Protein AF-A0A6A5HP34-F1 (afdb_monomer)

Mean predicted aligned error: 13.94 Å

Solvent-accessible surface area (backbone atoms only — not comparable to full-atom values): 11183 Å² total; per-residue (Å²): 136,83,83,76,79,57,62,85,74,45,74,41,62,68,69,70,79,26,43,44,90,87,56,60,70,87,48,46,45,70,44,71,56,88,70,31,83,75,44,45,27,30,41,66,24,65,42,40,41,39,35,27,42,49,90,54,31,74,63,85,74,66,88,50,54,71,55,69,50,38,39,35,56,65,74,91,58,78,48,52,67,42,46,52,37,77,61,26,40,51,43,76,55,97,46,38,51,27,35,26,37,31,67,66,15,38,38,36,42,27,62,83,78,71,41,80,44,75,44,46,63,78,32,71,51,47,76,41,47,30,36,61,57,35,36,42,56,42,56,73,68,86,80,58,63,74,59,63,65,59,70,76,61,83,66,91,77,83,81,91,82,80,93,75,90,78,90,83,81,90,86,86,73,78,90,78,85,81,79,89,87,136

pLDDT: mean 73.95, std 24.08, range [28.28, 98.25]

InterPro domains:
  IPR003326 TRA-1 regulated [PF02343] (8-137)

Organism: Caenorhabditis remanei (NCBI:txid31234)

Sequence (182 aa):
MKFKRSSDDCKCQDIFDHLVKMASKDDVLYTEEGGCVNNITCRVHFETILAFKLADSEILFPEDNNSDWANLHAGEEEGSPVDIFSLFGMICENNEWYITKYPFGIEYFSKDCKCYRFIGVGGEYDGKKSKLDEFDCVRLMREIHEIQMNSQNSVEIASGDRMVRNSQIVEEICPANAIDLD

Nearest PDB structures (foldseek):
  6ch3-assembly1_A  TM=3.999E-01  e=5.423E+00  Salmonella enterica subsp. enterica serovar Typhimurium str. LT2
  6ai1-assembly2_B  TM=3.741E-01  e=7.619E+00  Salmonella enterica subsp. enterica serovar Typhimurium str. LT2
  5cjb-assembly1_A  TM=1.430E-01  e=1.847E+00  Homo sapiens

Structure (mmCIF, N/CA/C/O backbone):
data_AF-A0A6A5HP34-F1
#
_entry.id   AF-A0A6A5HP34-F1
#
loop_
_atom_site.group_PDB
_atom_site.id
_atom_site.type_symbol
_atom_site.label_atom_id
_atom_site.label_alt_id
_atom_site.label_comp_id
_atom_site.label_asym_id
_atom_site.label_entity_id
_atom_site.label_seq_id
_atom_site.pdbx_PDB_ins_code
_atom_site.Cartn_x
_atom_site.Cartn_y
_atom_site.Cartn_z
_atom_site.occupancy
_atom_site.B_iso_or_equiv
_atom_site.auth_seq_id
_atom_site.auth_comp_id
_atom_site.auth_asym_id
_atom_site.auth_atom_id
_atom_site.pdbx_PDB_model_num
ATOM 1 N N . MET A 1 1 ? -25.511 8.819 32.240 1.00 36.31 1 MET A N 1
ATOM 2 C CA . MET A 1 1 ? -24.245 8.113 31.948 1.00 36.31 1 MET A CA 1
ATOM 3 C C . MET A 1 1 ? -23.861 8.419 30.511 1.00 36.31 1 MET A C 1
ATOM 5 O O . MET A 1 1 ? -24.660 8.149 29.628 1.00 36.31 1 MET A O 1
ATOM 9 N N . LYS A 1 2 ? -22.712 9.062 30.281 1.00 39.97 2 LYS A N 1
ATOM 10 C CA . LYS A 1 2 ? -22.136 9.220 28.939 1.00 39.97 2 LYS A CA 1
ATOM 11 C C . LYS A 1 2 ? -21.212 8.024 28.728 1.00 39.97 2 LYS A C 1
ATOM 13 O O . LYS A 1 2 ? -20.247 7.891 29.475 1.00 39.97 2 LYS A O 1
ATOM 18 N N . PHE A 1 3 ? -21.534 7.144 27.787 1.00 44.81 3 PHE A N 1
ATOM 19 C CA . PHE A 1 3 ? -20.610 6.095 27.369 1.00 44.81 3 PHE A CA 1
ATOM 20 C C . PHE A 1 3 ? -19.408 6.785 26.714 1.00 44.81 3 PHE A C 1
ATOM 22 O O . PHE A 1 3 ? -19.540 7.362 25.638 1.00 44.81 3 PHE A O 1
ATOM 29 N N . LYS A 1 4 ? -18.252 6.795 27.386 1.00 45.53 4 LYS A N 1
ATOM 30 C CA . LYS A 1 4 ? -16.976 7.006 26.699 1.00 45.53 4 LYS A CA 1
ATOM 31 C C . LYS A 1 4 ? -16.775 5.766 25.831 1.00 45.53 4 LYS A C 1
ATOM 33 O O . LYS A 1 4 ? -16.639 4.675 26.377 1.00 45.53 4 LYS A O 1
ATOM 38 N N . ARG A 1 5 ? -16.826 5.915 24.506 1.00 48.62 5 ARG A N 1
ATOM 39 C CA . ARG A 1 5 ? -16.278 4.898 23.601 1.00 48.62 5 ARG A CA 1
ATOM 40 C C . ARG A 1 5 ? -14.780 4.834 23.888 1.00 48.62 5 ARG A C 1
ATOM 42 O O . ARG A 1 5 ? -14.103 5.852 23.780 1.00 48.62 5 ARG A O 1
ATOM 49 N N . SER A 1 6 ? -14.319 3.676 24.344 1.00 48.75 6 SER A N 1
ATOM 50 C CA . SER A 1 6 ? -12.906 3.396 24.577 1.00 48.75 6 SER A CA 1
ATOM 51 C C . SER A 1 6 ? -12.271 3.112 23.218 1.00 48.75 6 SER A C 1
ATOM 53 O O . SER A 1 6 ? -12.261 1.981 22.755 1.00 48.75 6 SER A O 1
ATOM 55 N N . SER A 1 7 ? -11.810 4.168 22.545 1.00 52.47 7 SER A N 1
ATOM 56 C CA . SER A 1 7 ? -10.850 4.041 21.437 1.00 52.47 7 SER A CA 1
ATOM 57 C C . SER A 1 7 ? -9.499 3.498 21.931 1.00 52.47 7 SER A C 1
ATOM 59 O O . SER A 1 7 ? -8.654 3.133 21.123 1.00 52.47 7 SER A O 1
ATOM 61 N N . ASP A 1 8 ? -9.301 3.451 23.253 1.00 55.31 8 ASP A N 1
ATOM 62 C CA . ASP A 1 8 ? -8.061 3.048 23.918 1.00 55.31 8 ASP A CA 1
ATOM 63 C C . ASP A 1 8 ? -7.862 1.515 23.938 1.00 55.31 8 ASP A C 1
ATOM 65 O O . ASP A 1 8 ? -6.798 1.045 24.330 1.00 55.31 8 ASP A O 1
ATOM 69 N N . ASP A 1 9 ? -8.861 0.730 23.506 1.00 65.81 9 ASP A N 1
ATOM 70 C CA . ASP A 1 9 ? -8.803 -0.742 23.440 1.00 65.81 9 ASP A CA 1
ATOM 71 C C . ASP A 1 9 ? -8.465 -1.283 22.033 1.00 65.81 9 ASP A C 1
ATOM 73 O O . ASP A 1 9 ? -8.445 -2.500 21.816 1.00 65.81 9 ASP A O 1
ATOM 77 N N . CYS A 1 10 ? -8.204 -0.407 21.056 1.00 73.69 10 CYS A N 1
ATOM 78 C CA . CYS A 1 10 ? -7.827 -0.840 19.714 1.00 73.69 10 CYS A CA 1
ATOM 79 C C . CYS A 1 10 ? -6.413 -1.425 19.704 1.00 73.69 10 CYS A C 1
ATOM 81 O O . CYS A 1 10 ? -5.470 -0.848 20.236 1.00 73.69 10 CYS A O 1
ATOM 83 N N . LYS A 1 11 ? -6.261 -2.599 19.077 1.00 77.56 11 LYS A N 1
ATOM 84 C CA . LYS A 1 11 ? -4.963 -3.285 18.962 1.00 77.56 11 LYS A CA 1
ATOM 85 C C . LYS A 1 11 ? -3.984 -2.583 18.019 1.00 77.56 11 LYS A C 1
ATOM 87 O O . LYS A 1 11 ? -2.795 -2.878 18.098 1.00 77.56 11 LYS A O 1
ATOM 92 N N . CYS A 1 12 ? -4.495 -1.731 17.131 1.00 86.38 12 CYS A N 1
ATOM 93 C CA . CYS A 1 12 ? -3.725 -0.942 16.181 1.00 86.38 12 CYS A CA 1
ATOM 94 C C . CYS A 1 12 ? -4.125 0.524 16.204 1.00 86.38 12 CYS A C 1
ATOM 96 O O . CYS A 1 12 ? -5.228 0.872 16.635 1.00 86.38 12 CYS A O 1
ATOM 98 N N . GLN A 1 13 ? -3.208 1.343 15.691 1.00 87.06 13 GLN A N 1
ATOM 99 C CA . GLN A 1 13 ? -3.401 2.765 15.448 1.00 87.06 13 GLN A CA 1
ATOM 100 C C . GLN A 1 13 ? -4.593 3.001 14.522 1.00 87.06 13 GLN A C 1
ATOM 102 O O . GLN A 1 13 ? -4.976 2.116 13.742 1.00 87.06 13 GLN A O 1
ATOM 107 N N . ASP A 1 14 ? -5.171 4.201 14.618 1.00 88.00 14 ASP A N 1
ATOM 108 C CA . ASP A 1 14 ? -6.220 4.608 13.696 1.00 88.00 14 ASP A CA 1
ATOM 109 C C . ASP A 1 14 ? -5.647 4.545 12.283 1.00 88.00 14 ASP A C 1
ATOM 111 O O . ASP A 1 14 ? -4.693 5.233 11.933 1.00 88.00 14 ASP A O 1
ATOM 115 N N . ILE A 1 15 ? -6.224 3.674 11.466 1.00 88.50 15 ILE A N 1
ATOM 116 C CA . ILE A 1 15 ? -5.770 3.465 10.102 1.00 88.50 15 ILE A CA 1
ATOM 117 C C . ILE A 1 15 ? -5.845 4.764 9.287 1.00 88.50 15 ILE A C 1
ATOM 119 O O . ILE A 1 15 ? -5.040 4.961 8.387 1.00 88.50 15 ILE A O 1
ATOM 123 N N . PHE A 1 16 ? -6.739 5.697 9.637 1.00 88.56 16 PHE A N 1
ATOM 124 C CA . PHE A 1 16 ? -6.819 7.003 8.987 1.00 88.56 16 PHE A CA 1
ATOM 125 C C . PHE A 1 16 ? -5.615 7.915 9.252 1.00 88.56 16 PHE A C 1
ATOM 127 O O . PHE A 1 16 ? -5.482 8.915 8.547 1.00 88.56 16 PHE A O 1
ATOM 134 N N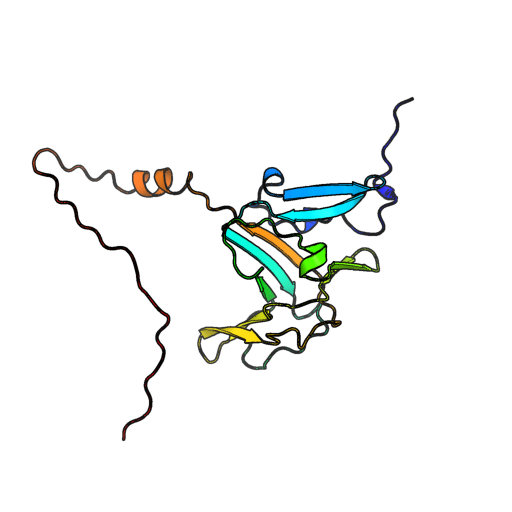 . ASP A 1 17 ? -4.737 7.590 10.203 1.00 89.62 17 ASP A N 1
ATOM 135 C CA . ASP A 1 17 ? -3.453 8.283 10.362 1.00 89.62 17 ASP A CA 1
ATOM 136 C C . ASP A 1 17 ? -2.509 8.013 9.175 1.00 89.62 17 ASP A C 1
ATOM 138 O O . ASP A 1 17 ? -1.605 8.807 8.917 1.00 89.62 17 ASP A O 1
ATOM 142 N N . HIS A 1 18 ? -2.768 6.944 8.413 1.00 90.62 18 HIS A N 1
ATOM 143 C CA . HIS A 1 18 ? -2.085 6.609 7.161 1.00 90.62 18 HIS A CA 1
ATOM 144 C C . HIS A 1 18 ? -2.812 7.134 5.913 1.00 90.62 18 HIS A C 1
ATOM 146 O O . HIS A 1 18 ? -2.322 6.956 4.801 1.00 90.62 18 HIS A O 1
ATOM 152 N N . LEU A 1 19 ? -3.986 7.761 6.047 1.00 88.31 19 LEU A N 1
ATOM 153 C CA . LEU A 1 19 ? -4.664 8.358 4.896 1.00 88.31 19 LEU A CA 1
ATOM 154 C C . LEU A 1 19 ? -3.894 9.612 4.458 1.00 88.31 19 LEU A C 1
ATOM 156 O O . LEU A 1 19 ? -3.660 10.515 5.270 1.00 88.31 19 LEU A O 1
ATOM 160 N N . VAL A 1 20 ? -3.535 9.699 3.174 1.00 84.75 20 VAL A N 1
ATOM 161 C CA . VAL A 1 20 ? -2.840 10.877 2.631 1.00 84.75 20 VAL A CA 1
ATOM 162 C C . VAL A 1 20 ? -3.645 12.143 2.940 1.00 84.75 20 VAL A C 1
ATOM 164 O O . VAL A 1 20 ? -4.855 12.205 2.739 1.00 84.75 20 VAL A O 1
ATOM 167 N N . LYS A 1 21 ? -2.974 13.204 3.405 1.00 75.88 21 LYS A N 1
ATOM 168 C CA . LYS A 1 21 ? -3.627 14.437 3.903 1.00 75.88 21 LYS A CA 1
ATOM 169 C C . LYS A 1 21 ? -4.537 15.143 2.893 1.00 75.88 21 LYS A C 1
ATOM 171 O O . LYS A 1 21 ? -5.360 15.962 3.293 1.00 75.88 21 LYS A O 1
ATOM 176 N N . MET A 1 22 ? -4.327 14.899 1.603 1.00 67.00 22 MET A N 1
ATOM 177 C CA . MET A 1 22 ? -5.117 15.480 0.515 1.00 67.00 22 MET A CA 1
ATOM 178 C C . MET A 1 22 ? -6.381 14.672 0.201 1.00 67.00 22 MET A C 1
ATOM 180 O O . MET A 1 22 ? -7.268 15.193 -0.473 1.00 67.00 22 MET A O 1
ATOM 184 N N . ALA A 1 23 ? -6.480 13.440 0.698 1.00 72.75 23 ALA A N 1
ATOM 185 C CA . ALA A 1 23 ? -7.631 12.579 0.505 1.00 72.75 23 ALA A CA 1
ATOM 186 C C . ALA A 1 23 ? -8.761 12.941 1.481 1.00 72.75 23 ALA A C 1
ATOM 188 O O . ALA A 1 23 ? -8.528 13.306 2.639 1.00 72.75 23 ALA A O 1
ATOM 189 N N . SER A 1 24 ? -10.011 12.834 1.024 1.00 72.00 24 SER A N 1
ATOM 190 C CA . SER A 1 24 ? -11.169 13.033 1.894 1.00 72.00 24 SER A CA 1
ATOM 191 C C . SER A 1 24 ? -11.536 11.734 2.604 1.00 72.00 24 SER A C 1
ATOM 193 O O . SER A 1 24 ? -11.677 10.687 1.976 1.00 72.00 24 SER A O 1
ATOM 195 N N . LYS A 1 25 ? -11.816 11.799 3.911 1.00 75.69 25 LYS A N 1
ATOM 196 C CA . LYS A 1 25 ? -12.422 10.660 4.625 1.00 75.69 25 LYS A CA 1
ATOM 197 C C . LYS A 1 25 ? -13.789 10.271 4.043 1.00 75.69 25 LYS A C 1
ATOM 199 O O . LYS A 1 25 ? -14.189 9.122 4.182 1.00 75.69 25 LYS A O 1
ATOM 204 N N . ASP A 1 26 ? -14.483 11.187 3.361 1.00 77.31 26 ASP A N 1
ATOM 205 C CA . ASP A 1 26 ? -15.781 10.913 2.722 1.00 77.31 26 ASP A CA 1
ATOM 206 C C . ASP A 1 26 ? -15.676 9.921 1.550 1.00 77.31 26 ASP A C 1
ATOM 208 O O . ASP A 1 26 ? -16.651 9.249 1.185 1.00 77.31 26 ASP A O 1
ATOM 212 N N . ASP A 1 27 ? -14.480 9.810 0.975 1.00 73.81 27 ASP A N 1
ATOM 213 C CA . ASP A 1 27 ? -14.164 8.903 -0.123 1.00 73.81 27 ASP A CA 1
ATOM 214 C C . ASP A 1 27 ? -13.919 7.464 0.363 1.00 73.81 27 ASP A C 1
ATOM 216 O O . ASP A 1 27 ? -13.891 6.521 -0.436 1.00 73.81 27 ASP A O 1
ATOM 220 N N . VAL A 1 28 ? -13.848 7.272 1.681 1.00 82.12 28 VAL A N 1
ATOM 221 C CA . VAL A 1 28 ? -13.626 5.987 2.330 1.00 82.12 28 VAL A CA 1
ATOM 222 C C . VAL A 1 28 ? -14.904 5.508 3.016 1.00 82.12 28 VAL A C 1
ATOM 224 O O . VAL A 1 28 ? -15.484 6.177 3.869 1.00 82.12 28 VAL A O 1
ATOM 227 N N . LEU A 1 29 ? -15.355 4.307 2.664 1.00 84.12 29 LEU A N 1
ATOM 228 C CA . LEU A 1 29 ? -16.311 3.552 3.468 1.00 84.12 29 LEU A CA 1
ATOM 229 C C . LEU A 1 29 ? -15.542 2.750 4.506 1.00 84.12 29 LEU A C 1
ATOM 231 O O . LEU A 1 29 ? -14.562 2.094 4.175 1.00 84.12 29 LEU A O 1
ATOM 235 N N . TYR A 1 30 ? -15.998 2.759 5.750 1.00 85.12 30 TYR A N 1
ATOM 236 C CA . TYR A 1 30 ? -15.376 1.960 6.793 1.00 85.12 30 TYR A CA 1
ATOM 237 C C . TYR A 1 30 ? -16.423 1.393 7.742 1.00 85.12 30 TYR A C 1
ATOM 239 O O . TYR A 1 30 ? -17.505 1.958 7.922 1.00 85.12 30 TYR A O 1
ATOM 247 N N . THR A 1 31 ? -16.100 0.256 8.345 1.00 83.25 31 THR A N 1
ATOM 248 C CA . THR A 1 31 ? -16.913 -0.346 9.404 1.00 83.25 31 THR A CA 1
ATOM 249 C C . THR A 1 31 ? -16.146 -0.323 10.711 1.00 83.25 31 THR A C 1
ATOM 251 O O . THR A 1 31 ? -14.970 -0.687 10.744 1.00 83.25 31 THR A O 1
ATOM 254 N N . GLU A 1 32 ? -16.824 0.059 11.789 1.00 83.06 32 GLU A N 1
ATOM 255 C CA . GLU A 1 32 ? -16.278 0.011 13.143 1.00 83.06 32 GLU A CA 1
ATOM 256 C C . GLU A 1 32 ? -16.829 -1.198 13.897 1.00 83.06 32 GLU A C 1
ATOM 258 O O . GLU A 1 32 ? -18.043 -1.409 13.953 1.00 83.06 32 GLU A O 1
ATOM 263 N N . GLU A 1 33 ? -15.948 -1.938 14.560 1.00 75.06 33 GLU A N 1
ATOM 264 C CA . GLU A 1 33 ? -16.320 -2.954 15.538 1.00 75.06 33 GLU A CA 1
ATOM 265 C C . GLU A 1 33 ? -15.632 -2.635 16.863 1.00 75.06 33 GLU A C 1
ATOM 267 O O . GLU A 1 33 ? -14.439 -2.350 16.910 1.00 75.06 33 GLU A O 1
ATOM 272 N N . GLY A 1 34 ? -16.399 -2.576 17.955 1.00 71.56 34 GLY A N 1
ATOM 273 C CA . GLY A 1 34 ? -15.858 -2.185 19.262 1.00 71.56 34 GLY A CA 1
ATOM 274 C C . GLY A 1 34 ? -15.333 -0.742 19.345 1.00 71.56 34 GLY A C 1
ATOM 275 O O . GLY A 1 34 ? -14.779 -0.372 20.371 1.00 71.56 34 GLY A O 1
ATOM 276 N N . GLY A 1 35 ? -15.544 0.084 18.311 1.00 69.38 35 GLY A N 1
ATOM 277 C CA . GLY A 1 35 ? -14.963 1.428 18.200 1.00 69.38 35 GLY A CA 1
ATOM 278 C C . GLY A 1 35 ? -13.627 1.478 17.453 1.00 69.38 35 GLY A C 1
ATOM 279 O O . GLY A 1 35 ? -13.047 2.552 17.366 1.00 69.38 35 GLY A O 1
ATOM 280 N N . CYS A 1 36 ? -13.170 0.352 16.899 1.00 78.88 36 CYS A N 1
ATOM 281 C CA . CYS A 1 36 ? -11.974 0.260 16.067 1.00 78.88 36 CYS A CA 1
ATOM 282 C C . CYS A 1 36 ? -12.367 0.048 14.608 1.00 78.88 36 CYS A C 1
ATOM 284 O O . CYS A 1 36 ? -13.310 -0.696 14.321 1.00 78.88 36 CYS A O 1
ATOM 286 N N . VAL A 1 37 ? -11.636 0.671 13.684 1.00 78.81 37 VAL A N 1
ATOM 287 C CA . VAL A 1 37 ? -11.830 0.429 12.252 1.00 78.81 37 VAL A CA 1
ATOM 288 C C . VAL A 1 37 ? -11.426 -1.009 11.938 1.00 78.81 37 VAL A C 1
ATOM 290 O O . VAL A 1 37 ? -10.305 -1.421 12.225 1.00 78.81 37 VAL A O 1
ATOM 293 N N . ASN A 1 38 ? -12.362 -1.771 11.375 1.00 75.88 38 ASN A N 1
ATOM 294 C CA . ASN A 1 38 ? -12.177 -3.190 11.067 1.00 75.88 38 ASN A CA 1
ATOM 295 C C . ASN A 1 38 ? -12.102 -3.466 9.556 1.00 75.88 38 ASN A C 1
ATOM 297 O O . ASN A 1 38 ? -11.623 -4.513 9.139 1.00 75.88 38 ASN A O 1
ATOM 301 N N . ASN A 1 39 ? -12.595 -2.540 8.730 1.00 81.31 39 ASN A N 1
ATOM 302 C CA . ASN A 1 39 ? -12.514 -2.631 7.276 1.00 81.31 39 ASN A CA 1
ATOM 303 C C . ASN A 1 39 ? -12.511 -1.221 6.675 1.00 81.31 39 ASN A C 1
ATOM 305 O O . ASN A 1 39 ? -13.231 -0.346 7.166 1.00 81.31 39 ASN A O 1
ATOM 309 N N . ILE A 1 40 ? -11.728 -1.038 5.613 1.00 84.81 40 ILE A N 1
ATOM 310 C CA . ILE A 1 40 ? -11.757 0.109 4.715 1.00 84.81 40 ILE A CA 1
ATOM 311 C C . ILE A 1 40 ? -12.082 -0.371 3.309 1.00 84.81 40 ILE A C 1
ATOM 313 O O . ILE A 1 40 ? -11.393 -1.204 2.726 1.00 84.81 40 ILE A O 1
ATOM 317 N N . THR A 1 41 ? -13.101 0.250 2.738 1.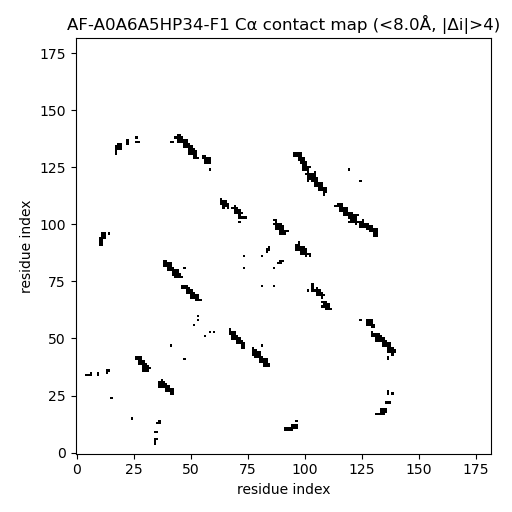00 86.44 41 THR A N 1
ATOM 318 C CA . THR A 1 41 ? -13.438 0.155 1.331 1.00 86.44 41 THR A CA 1
ATOM 319 C C . THR A 1 41 ? -13.298 1.534 0.693 1.00 86.44 41 THR A C 1
ATOM 321 O O . THR A 1 41 ? -14.080 2.446 0.970 1.00 86.44 41 THR A O 1
ATOM 324 N N . CYS A 1 42 ? -12.315 1.698 -0.184 1.00 83.50 42 CYS A N 1
ATOM 325 C CA . CYS A 1 42 ? -12.258 2.826 -1.105 1.00 83.50 42 CYS A CA 1
ATOM 326 C C . CYS A 1 42 ? -13.514 2.773 -2.001 1.00 83.50 42 CYS A C 1
ATOM 328 O O . CYS A 1 42 ? -13.830 1.723 -2.561 1.00 83.50 42 CYS A O 1
ATOM 330 N N . ARG A 1 43 ? -14.286 3.868 -2.092 1.00 73.88 43 ARG A N 1
ATOM 331 C CA . ARG A 1 43 ? -15.470 3.973 -2.978 1.00 73.88 43 ARG A CA 1
ATOM 332 C C . ARG A 1 43 ? -15.089 3.908 -4.476 1.00 73.88 43 ARG A C 1
ATOM 334 O O . ARG A 1 43 ? -13.973 3.574 -4.837 1.00 73.88 43 ARG A O 1
ATOM 341 N N . VAL A 1 44 ? -16.051 4.193 -5.356 1.00 66.38 44 VAL A N 1
ATOM 342 C CA . VAL A 1 44 ? -15.873 4.354 -6.811 1.00 66.38 44 VAL A CA 1
ATOM 343 C C . VAL A 1 44 ? -14.778 5.400 -7.078 1.00 66.38 44 VAL A C 1
ATOM 345 O O . VAL A 1 44 ? -15.054 6.600 -7.018 1.00 66.38 44 VAL A O 1
ATOM 348 N N . HIS A 1 45 ? -13.555 4.946 -7.352 1.00 67.00 45 HIS A N 1
ATOM 349 C CA . HIS A 1 45 ? -12.362 5.789 -7.485 1.00 67.00 45 HIS A CA 1
ATOM 350 C C . HIS A 1 45 ? -11.613 5.516 -8.784 1.00 67.00 45 HIS A C 1
ATOM 352 O O . HIS A 1 45 ? -11.845 4.500 -9.437 1.00 67.00 45 HIS A O 1
ATOM 358 N N . PHE A 1 46 ? -10.764 6.473 -9.168 1.00 69.50 46 PHE A N 1
ATOM 359 C CA . PHE A 1 46 ? -9.864 6.334 -10.312 1.00 69.50 46 PHE A CA 1
ATOM 360 C C . PHE A 1 46 ? -8.804 5.284 -10.014 1.00 69.50 46 PHE A C 1
ATOM 362 O O . PHE A 1 46 ? -8.555 4.393 -10.812 1.00 69.50 46 PHE A O 1
ATOM 369 N N . GLU A 1 47 ? -8.213 5.399 -8.827 1.00 78.88 47 GLU A N 1
ATOM 370 C CA . GLU A 1 47 ? -7.073 4.599 -8.430 1.00 78.88 47 GLU A CA 1
ATOM 371 C C . GLU A 1 47 ? -7.059 4.455 -6.908 1.00 78.88 47 GLU A C 1
ATOM 373 O O . GLU A 1 47 ? -7.419 5.375 -6.175 1.00 78.88 47 GLU A O 1
ATOM 378 N N . THR A 1 48 ? -6.678 3.281 -6.417 1.00 87.00 48 THR A N 1
ATOM 379 C CA . THR A 1 48 ? -6.386 3.064 -4.996 1.00 87.00 48 THR A CA 1
ATOM 380 C C . THR A 1 48 ? -4.920 2.701 -4.883 1.00 87.00 48 THR A C 1
ATOM 382 O O . THR A 1 48 ? -4.499 1.696 -5.462 1.00 87.00 48 THR A O 1
ATOM 385 N N . ILE A 1 49 ? -4.170 3.521 -4.149 1.00 90.06 49 ILE A N 1
ATOM 386 C CA . ILE A 1 49 ? -2.719 3.410 -4.020 1.00 90.06 49 ILE A CA 1
ATOM 387 C C . ILE A 1 49 ? -2.375 3.175 -2.555 1.00 90.06 49 ILE A C 1
ATOM 389 O O . ILE A 1 49 ? -2.853 3.892 -1.678 1.00 90.06 49 ILE A O 1
ATOM 393 N N . LEU A 1 50 ? -1.537 2.180 -2.285 1.00 94.62 50 LEU A N 1
ATOM 394 C CA . LEU A 1 50 ? -0.893 1.997 -0.986 1.00 94.62 50 LEU A CA 1
ATOM 395 C C . LEU A 1 50 ? 0.611 2.180 -1.163 1.00 94.62 50 LEU A C 1
ATOM 397 O O . LEU A 1 50 ? 1.177 1.699 -2.141 1.00 94.62 50 LEU A O 1
ATOM 401 N N . ALA A 1 51 ? 1.260 2.821 -0.200 1.00 96.31 51 ALA A N 1
ATOM 402 C CA . ALA A 1 51 ? 2.695 3.045 -0.196 1.00 96.31 51 ALA A CA 1
ATOM 403 C C . ALA A 1 51 ? 3.340 2.458 1.062 1.00 96.31 51 ALA A C 1
ATOM 405 O O . ALA A 1 51 ? 2.766 2.460 2.157 1.00 96.31 51 ALA A O 1
ATOM 406 N N . PHE A 1 52 ? 4.565 1.966 0.902 1.00 97.62 52 PHE A N 1
ATOM 407 C CA . PHE A 1 52 ? 5.396 1.524 2.015 1.00 97.62 52 PHE A CA 1
ATOM 408 C C . PHE A 1 52 ? 6.868 1.861 1.790 1.00 97.62 52 PHE A C 1
ATOM 410 O O . PHE A 1 52 ? 7.352 1.963 0.659 1.00 97.62 52 PHE A O 1
ATOM 417 N N . LYS A 1 53 ? 7.601 1.989 2.898 1.00 97.06 53 LYS A N 1
ATOM 418 C CA . LYS A 1 53 ? 9.052 2.176 2.895 1.00 97.06 53 LYS A CA 1
ATOM 419 C C . LYS A 1 53 ? 9.758 0.844 2.704 1.00 97.06 53 LYS A C 1
ATOM 421 O O . LYS A 1 53 ? 9.462 -0.131 3.392 1.00 97.06 53 LYS A O 1
ATOM 426 N N . LEU A 1 54 ? 10.759 0.822 1.832 1.00 96.06 54 LEU A N 1
ATOM 427 C CA . LEU A 1 54 ? 11.576 -0.363 1.568 1.00 96.06 54 LEU A CA 1
ATOM 428 C C . LEU A 1 54 ? 12.289 -0.863 2.828 1.00 96.06 54 LEU A C 1
ATOM 430 O O . LEU A 1 54 ? 12.387 -2.066 3.046 1.00 96.06 54 LEU A O 1
ATOM 434 N N . ALA A 1 55 ? 12.756 0.062 3.672 1.00 96.44 55 ALA A N 1
ATOM 435 C CA . ALA A 1 55 ? 13.435 -0.258 4.927 1.00 96.44 55 ALA A CA 1
ATOM 436 C C . ALA A 1 55 ? 12.531 -0.972 5.950 1.00 96.44 55 ALA A C 1
ATOM 438 O O . ALA A 1 55 ? 13.040 -1.687 6.811 1.00 96.44 55 ALA A O 1
ATOM 439 N N . ASP A 1 56 ? 11.211 -0.805 5.831 1.00 97.00 56 ASP A N 1
ATOM 440 C CA . ASP A 1 56 ? 10.205 -1.388 6.722 1.00 97.00 56 ASP A CA 1
ATOM 441 C C . ASP A 1 56 ? 9.471 -2.575 6.055 1.00 97.00 56 ASP A C 1
ATOM 443 O O . ASP A 1 56 ? 8.321 -2.888 6.383 1.00 97.00 56 ASP A O 1
ATOM 447 N N . SER A 1 57 ? 10.131 -3.235 5.095 1.00 97.25 57 SER A N 1
ATOM 448 C CA . SER A 1 57 ? 9.614 -4.382 4.345 1.00 97.25 57 SER A CA 1
ATOM 449 C C . SER A 1 57 ? 10.561 -5.586 4.387 1.00 97.25 57 SER A C 1
ATOM 451 O O . SER A 1 57 ? 11.782 -5.458 4.410 1.00 97.25 57 SER A O 1
ATOM 453 N N . GLU A 1 58 ? 9.990 -6.790 4.349 1.00 98.00 58 GLU A N 1
ATOM 454 C CA . GLU A 1 58 ? 10.709 -8.064 4.194 1.00 98.00 58 GLU A CA 1
ATOM 455 C C . GLU A 1 58 ? 11.047 -8.393 2.722 1.00 98.00 58 GLU A C 1
ATOM 457 O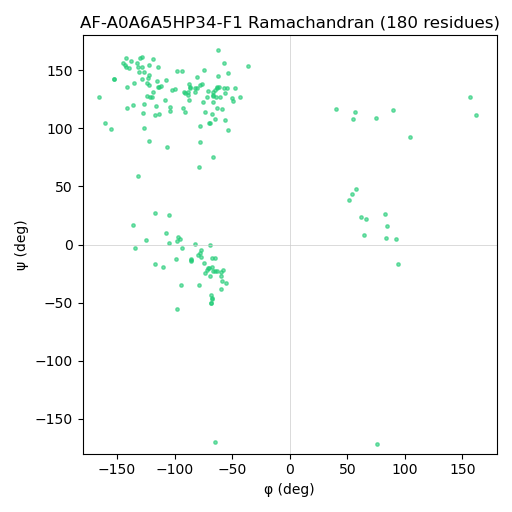 O . GLU A 1 58 ? 11.584 -9.469 2.407 1.00 98.00 58 GLU A O 1
ATOM 462 N N . ILE A 1 59 ? 10.667 -7.510 1.795 1.00 96.88 59 ILE A N 1
ATOM 463 C CA . ILE A 1 59 ? 10.874 -7.663 0.355 1.00 96.88 59 ILE A CA 1
ATOM 464 C C . ILE A 1 59 ? 12.229 -7.078 -0.024 1.00 96.88 59 ILE A C 1
ATOM 466 O O . ILE A 1 59 ? 12.576 -5.959 0.344 1.00 96.88 59 ILE A O 1
ATOM 470 N N . LEU A 1 60 ? 12.998 -7.852 -0.787 1.00 95.06 60 LEU A N 1
ATOM 471 C CA . LEU A 1 60 ? 14.259 -7.390 -1.348 1.00 95.06 60 LEU A CA 1
ATOM 472 C C . LEU A 1 60 ? 13.982 -6.715 -2.684 1.00 95.06 60 LEU A C 1
ATOM 474 O O . LEU A 1 60 ? 13.392 -7.324 -3.575 1.00 95.06 60 LEU A O 1
ATOM 478 N N . PHE A 1 61 ? 14.426 -5.470 -2.812 1.00 94.94 61 PHE A N 1
ATOM 479 C CA . PHE A 1 61 ? 14.261 -4.703 -4.036 1.00 94.94 61 PHE A CA 1
ATOM 480 C C . PHE A 1 61 ? 15.482 -4.838 -4.949 1.00 94.94 61 PHE A C 1
ATOM 482 O O . PHE A 1 61 ? 16.604 -4.999 -4.457 1.00 94.94 61 PHE A O 1
ATOM 489 N N . PRO A 1 62 ? 15.2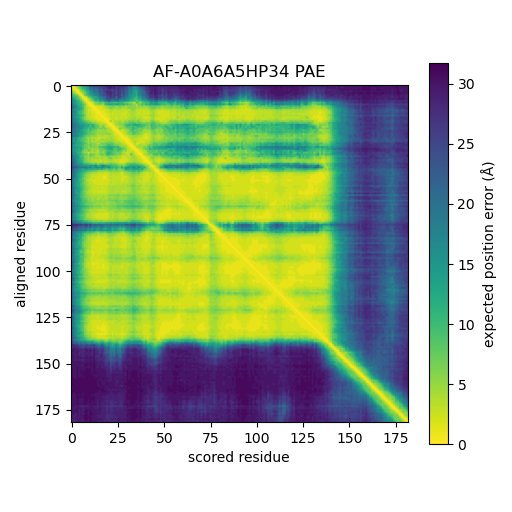79 -4.757 -6.274 1.00 94.06 62 PRO A N 1
ATOM 490 C CA . PRO A 1 62 ? 16.364 -4.725 -7.247 1.00 94.06 62 PRO A CA 1
ATOM 491 C C . PRO A 1 62 ? 17.407 -3.628 -6.974 1.00 94.06 62 PRO A C 1
ATOM 493 O O . PRO A 1 62 ? 17.073 -2.533 -6.523 1.00 94.06 62 PRO A O 1
ATOM 496 N N . GLU A 1 63 ? 18.676 -3.889 -7.308 1.00 94.81 63 GLU A N 1
ATOM 497 C CA . GLU A 1 63 ? 19.774 -2.915 -7.143 1.00 94.81 63 GLU A CA 1
ATOM 498 C C . GLU A 1 63 ? 19.597 -1.651 -8.001 1.00 94.81 63 GLU A C 1
ATOM 500 O O . GLU A 1 63 ? 20.163 -0.592 -7.696 1.00 94.81 63 GLU A O 1
ATOM 505 N N . ASP A 1 64 ? 18.819 -1.756 -9.082 1.00 94.44 64 ASP A N 1
ATOM 506 C CA . ASP A 1 64 ? 18.494 -0.645 -9.968 1.00 94.44 64 ASP A CA 1
ATOM 507 C C . ASP A 1 64 ? 17.428 0.299 -9.386 1.00 94.44 64 ASP A C 1
ATOM 509 O O . ASP A 1 64 ? 17.152 1.347 -9.969 1.00 94.44 64 ASP A O 1
ATOM 513 N N . ASN A 1 65 ? 16.852 -0.019 -8.225 1.00 93.56 65 ASN A N 1
ATOM 514 C CA . ASN A 1 65 ? 15.930 0.867 -7.531 1.00 93.56 65 ASN A CA 1
ATOM 515 C C . ASN A 1 65 ? 16.606 2.188 -7.105 1.00 93.56 65 ASN A C 1
ATOM 517 O O . ASN A 1 65 ? 17.789 2.240 -6.750 1.00 93.56 65 ASN A O 1
ATOM 521 N N . ASN A 1 66 ? 15.830 3.270 -7.152 1.00 92.69 66 ASN A N 1
ATOM 522 C CA . ASN A 1 66 ? 16.264 4.630 -6.824 1.00 92.69 66 ASN A CA 1
ATOM 523 C C . ASN A 1 66 ? 15.251 5.397 -5.958 1.00 92.69 66 ASN A C 1
ATOM 525 O O . ASN A 1 66 ? 15.301 6.622 -5.881 1.00 92.69 66 ASN A O 1
ATOM 529 N N . SER A 1 67 ? 14.318 4.683 -5.333 1.00 92.19 67 SER A N 1
ATOM 530 C CA . SER A 1 67 ? 13.329 5.231 -4.405 1.00 92.19 67 SER A CA 1
ATOM 531 C C . SER A 1 67 ? 13.429 4.519 -3.062 1.00 92.19 67 SER A C 1
ATOM 533 O O . SER A 1 67 ? 13.623 3.309 -3.018 1.00 92.19 67 SER A O 1
ATOM 535 N N . ASP A 1 68 ? 13.245 5.236 -1.958 1.00 95.00 68 ASP A N 1
ATOM 536 C CA . ASP A 1 68 ? 13.120 4.595 -0.643 1.00 95.00 68 ASP A CA 1
ATOM 537 C C . ASP A 1 68 ? 11.731 3.970 -0.440 1.00 95.00 68 ASP A C 1
ATOM 539 O O . ASP A 1 68 ? 11.505 3.270 0.551 1.00 95.00 68 ASP A O 1
ATOM 543 N N . TRP A 1 69 ? 10.783 4.259 -1.339 1.00 95.00 69 TRP A N 1
ATOM 544 C CA . TRP A 1 69 ? 9.376 3.862 -1.251 1.00 95.00 69 TRP A CA 1
ATOM 545 C C . TRP A 1 69 ? 8.941 3.044 -2.471 1.00 95.00 69 TRP A C 1
ATOM 547 O O . TRP A 1 69 ? 9.488 3.211 -3.567 1.00 95.00 69 TRP A O 1
ATOM 557 N N . ALA A 1 70 ? 7.925 2.211 -2.271 1.00 96.56 70 ALA A N 1
ATOM 558 C CA . ALA A 1 70 ? 7.250 1.447 -3.311 1.00 96.56 70 ALA A CA 1
ATOM 559 C C . ALA A 1 70 ? 5.732 1.592 -3.196 1.00 96.56 70 ALA A C 1
ATOM 561 O O . ALA A 1 70 ? 5.210 1.788 -2.094 1.00 96.56 70 ALA A O 1
ATOM 562 N N . ASN A 1 71 ? 5.047 1.449 -4.332 1.00 96.12 71 ASN A N 1
ATOM 563 C CA . ASN A 1 71 ? 3.599 1.587 -4.426 1.00 96.12 71 ASN A CA 1
ATOM 564 C C . ASN A 1 71 ? 2.929 0.266 -4.796 1.00 96.12 71 ASN A C 1
ATOM 566 O O . ASN A 1 71 ? 3.496 -0.589 -5.480 1.00 96.12 71 ASN A O 1
ATOM 570 N N . LEU A 1 72 ? 1.684 0.130 -4.361 1.00 95.00 72 LEU A N 1
ATOM 571 C CA . LEU A 1 72 ? 0.760 -0.922 -4.745 1.00 95.00 72 LEU A CA 1
ATOM 572 C C . LEU A 1 72 ? -0.480 -0.279 -5.336 1.00 95.00 72 LEU A C 1
ATOM 574 O O . LEU A 1 72 ? -1.013 0.670 -4.767 1.00 95.00 72 LEU A O 1
ATOM 578 N N . HIS A 1 73 ? -0.969 -0.860 -6.422 1.00 91.06 73 HIS A N 1
ATOM 579 C CA . HIS A 1 73 ? -2.153 -0.388 -7.123 1.00 91.06 73 HIS A CA 1
ATOM 580 C C . HIS A 1 73 ? -3.236 -1.449 -7.006 1.00 91.06 73 HIS A C 1
ATOM 582 O O . HIS A 1 73 ? -2.965 -2.642 -7.173 1.00 91.06 73 HIS A O 1
ATOM 588 N N . ALA A 1 74 ? -4.466 -1.040 -6.717 1.00 86.56 74 ALA A N 1
ATOM 589 C CA . ALA A 1 74 ? -5.607 -1.918 -6.919 1.00 86.56 74 ALA A CA 1
ATOM 590 C C . ALA A 1 74 ? -5.872 -2.015 -8.431 1.00 86.56 74 ALA A C 1
ATOM 592 O O . ALA A 1 74 ? -6.194 -1.013 -9.060 1.00 86.56 74 ALA A O 1
ATOM 593 N N . GLY A 1 75 ? -5.678 -3.194 -9.024 1.00 71.50 75 GLY A N 1
ATOM 594 C CA . GLY A 1 75 ? -5.925 -3.441 -10.446 1.00 71.50 75 GLY A CA 1
ATOM 595 C C . GLY A 1 75 ? -7.389 -3.241 -10.866 1.00 71.50 75 GLY A C 1
ATOM 596 O O . GLY A 1 75 ? -8.285 -3.107 -10.034 1.00 71.50 75 GLY A O 1
ATOM 597 N N . GLU A 1 76 ? -7.610 -3.202 -12.181 1.00 61.47 76 GLU A N 1
ATOM 598 C CA . GLU A 1 76 ? -8.739 -2.505 -12.814 1.00 61.47 76 GLU A CA 1
ATOM 599 C C . GLU A 1 76 ? -10.120 -3.184 -12.702 1.00 61.47 76 GLU A C 1
ATOM 601 O O . GLU A 1 76 ? -10.350 -4.277 -13.216 1.00 61.47 76 GLU A O 1
ATOM 606 N N . GLU A 1 77 ? -11.075 -2.444 -12.134 1.00 56.47 77 GLU A N 1
ATOM 607 C CA . GLU A 1 77 ? -12.146 -1.780 -12.896 1.00 56.47 77 GLU A CA 1
ATOM 608 C C . GLU A 1 77 ? -12.283 -0.358 -12.329 1.00 56.47 77 GLU A C 1
ATOM 610 O O . GLU A 1 77 ? -12.572 -0.201 -11.138 1.00 56.47 77 GLU A O 1
ATOM 615 N N . GLU A 1 78 ? -12.078 0.679 -13.154 1.00 61.69 78 GLU A N 1
ATOM 616 C CA . GLU A 1 78 ? -12.363 2.059 -12.742 1.00 61.69 78 GLU A CA 1
ATOM 617 C C . GLU A 1 78 ? -13.775 2.134 -12.150 1.00 61.69 78 GLU A C 1
ATOM 619 O O . GLU A 1 78 ? -14.767 1.740 -12.770 1.00 61.69 78 GLU A O 1
ATOM 624 N N . GLY A 1 79 ? -13.873 2.661 -10.933 1.00 61.72 79 GLY A N 1
ATOM 625 C CA . GLY A 1 79 ? -15.151 2.829 -10.264 1.00 61.72 79 GLY A CA 1
ATOM 626 C C . GLY A 1 79 ? -15.701 1.607 -9.522 1.00 61.72 79 GLY A C 1
ATOM 627 O O . GLY A 1 79 ? -16.797 1.703 -8.967 1.00 61.72 79 GLY A O 1
ATOM 628 N N . SER A 1 80 ? -14.966 0.501 -9.421 1.00 74.44 80 SER A N 1
ATOM 629 C CA . SER A 1 80 ? -15.325 -0.577 -8.494 1.00 74.44 80 SER A CA 1
ATOM 630 C C . SER A 1 80 ? -14.834 -0.265 -7.069 1.00 74.44 80 SER A C 1
ATOM 632 O O . SER A 1 80 ? -13.703 0.185 -6.897 1.00 74.44 80 SER A O 1
ATOM 634 N N . PRO A 1 81 ? -15.657 -0.468 -6.018 1.00 81.06 81 PRO A N 1
ATOM 635 C CA . PRO A 1 81 ? -15.200 -0.310 -4.642 1.00 81.06 81 PRO A CA 1
ATOM 636 C C . PRO A 1 81 ? -14.099 -1.317 -4.296 1.00 81.06 81 PRO A C 1
ATOM 638 O O . PRO A 1 81 ? -14.239 -2.509 -4.573 1.00 81.06 81 PRO A O 1
ATOM 641 N N . VAL A 1 82 ? -13.043 -0.851 -3.632 1.00 86.69 82 VAL A N 1
ATOM 642 C CA . VAL A 1 82 ? -11.881 -1.669 -3.265 1.00 86.69 82 VAL A CA 1
ATOM 643 C C . VAL A 1 82 ? -11.803 -1.816 -1.754 1.00 86.69 82 VAL A C 1
ATOM 645 O O . VAL A 1 82 ? -11.521 -0.851 -1.050 1.00 86.69 82 VAL A O 1
ATOM 648 N N . ASP A 1 83 ? -12.015 -3.032 -1.251 1.00 90.38 83 ASP A N 1
ATOM 649 C CA . ASP A 1 83 ? -11.676 -3.400 0.127 1.00 90.38 83 ASP A CA 1
ATOM 650 C C . ASP A 1 83 ? -10.162 -3.639 0.223 1.00 90.38 83 ASP A C 1
ATOM 652 O O . ASP A 1 83 ? -9.655 -4.685 -0.200 1.00 90.38 83 ASP A O 1
ATOM 656 N N . ILE A 1 84 ? -9.437 -2.659 0.770 1.00 91.06 84 ILE A N 1
ATOM 657 C CA . ILE A 1 84 ? -7.971 -2.707 0.851 1.00 91.06 84 ILE A CA 1
ATOM 658 C C . ILE A 1 84 ? -7.487 -3.772 1.842 1.00 91.06 84 ILE A C 1
ATOM 660 O O . ILE A 1 84 ? -6.412 -4.339 1.647 1.00 91.06 84 ILE A O 1
ATOM 664 N N . PHE A 1 85 ? -8.289 -4.102 2.862 1.00 91.94 85 PHE A N 1
ATOM 665 C CA . PHE A 1 85 ? -7.935 -5.121 3.848 1.00 91.94 85 PHE A CA 1
ATOM 666 C C . PHE A 1 85 ? -7.920 -6.498 3.203 1.00 91.94 85 PHE A C 1
ATOM 668 O O . PHE A 1 85 ? -6.944 -7.242 3.318 1.00 91.94 85 PHE A O 1
ATOM 675 N N . SER A 1 86 ? -8.992 -6.825 2.488 1.00 92.44 86 SER A N 1
ATOM 676 C CA . SER A 1 86 ? -9.138 -8.110 1.814 1.00 92.44 86 SER A CA 1
ATOM 677 C C . SER A 1 86 ? -8.163 -8.252 0.642 1.00 92.44 86 SER A C 1
ATOM 679 O O . SER A 1 86 ? -7.537 -9.309 0.491 1.00 92.44 86 SER A O 1
ATOM 681 N N . LEU A 1 87 ? -8.015 -7.192 -0.164 1.00 92.62 87 LEU A N 1
ATOM 682 C CA . LEU A 1 87 ? -7.206 -7.200 -1.382 1.00 92.62 87 LEU A CA 1
ATOM 683 C C . LEU A 1 87 ? -5.706 -7.319 -1.087 1.00 92.62 87 LEU A C 1
ATOM 685 O O . LEU A 1 87 ? -5.044 -8.200 -1.632 1.00 92.62 87 LEU A O 1
ATOM 689 N N . PHE A 1 88 ? -5.191 -6.478 -0.189 1.00 94.50 88 PHE A N 1
ATOM 690 C CA . PHE A 1 88 ? -3.766 -6.429 0.159 1.00 94.50 88 PHE A CA 1
ATOM 691 C C . PHE A 1 88 ? -3.417 -7.262 1.400 1.00 94.50 88 PHE A C 1
ATOM 693 O O . PHE A 1 88 ? -2.275 -7.272 1.861 1.00 94.50 88 PHE A O 1
ATOM 700 N N . GLY A 1 89 ? -4.389 -8.000 1.945 1.00 95.06 89 GLY A N 1
ATOM 701 C CA . GLY A 1 89 ? -4.190 -8.841 3.123 1.00 95.06 89 GLY A CA 1
ATOM 702 C C . GLY A 1 89 ? -3.695 -8.028 4.313 1.00 95.06 89 GLY A C 1
ATOM 703 O O . GLY A 1 89 ? -2.698 -8.401 4.932 1.00 95.06 89 GLY A O 1
ATOM 704 N N . MET A 1 90 ? -4.336 -6.893 4.591 1.00 94.44 90 MET A N 1
ATOM 705 C CA . MET A 1 90 ? -3.897 -6.037 5.684 1.00 94.44 90 MET A CA 1
ATOM 706 C C . MET A 1 90 ? -4.101 -6.722 7.029 1.00 94.44 90 MET A C 1
ATOM 708 O O . MET A 1 90 ? -5.181 -7.234 7.331 1.00 94.44 90 MET A O 1
ATOM 712 N N . ILE A 1 91 ? -3.059 -6.694 7.852 1.00 93.81 91 ILE A N 1
ATOM 713 C CA . ILE A 1 91 ? -3.077 -7.234 9.206 1.00 93.81 91 ILE A CA 1
ATOM 714 C C . ILE A 1 91 ? -2.578 -6.198 10.207 1.00 93.81 91 ILE A C 1
ATOM 716 O O . ILE A 1 91 ? -1.776 -5.325 9.885 1.00 93.81 91 ILE A O 1
ATOM 720 N N . CYS A 1 92 ? -3.053 -6.340 11.438 1.00 92.06 92 CYS A N 1
ATOM 721 C CA . CYS A 1 92 ? -2.631 -5.556 12.585 1.00 92.06 92 CYS A CA 1
ATOM 722 C C . CYS A 1 92 ? -1.711 -6.406 13.469 1.00 92.06 92 CYS A C 1
ATOM 724 O O . CYS A 1 92 ? -2.146 -7.429 14.007 1.00 92.06 92 CYS A O 1
ATOM 726 N N . GLU A 1 93 ? -0.460 -5.985 13.653 1.00 92.06 93 GLU A N 1
ATOM 727 C CA . GLU A 1 93 ? 0.494 -6.647 14.547 1.00 92.06 93 GLU A CA 1
ATOM 728 C C . GLU A 1 93 ? 1.349 -5.607 15.274 1.00 92.06 93 GLU A C 1
ATOM 730 O O . GLU A 1 93 ? 1.814 -4.650 14.670 1.00 92.06 93 GLU A O 1
ATOM 735 N N . ASN A 1 94 ? 1.559 -5.778 16.583 1.00 90.31 94 ASN A N 1
ATOM 736 C CA . ASN A 1 94 ? 2.364 -4.863 17.406 1.00 90.31 94 ASN A CA 1
ATOM 737 C C . ASN A 1 94 ? 1.969 -3.378 17.282 1.00 90.31 94 ASN A C 1
ATOM 739 O O . ASN A 1 94 ? 2.834 -2.508 17.327 1.00 90.31 94 ASN A O 1
ATOM 743 N N . ASN A 1 95 ? 0.667 -3.096 17.175 1.00 89.56 95 ASN A N 1
ATOM 744 C CA . ASN A 1 95 ? 0.116 -1.749 17.004 1.00 89.56 95 ASN A CA 1
ATOM 745 C C . ASN A 1 95 ? 0.462 -1.070 15.662 1.00 89.56 95 ASN A C 1
ATOM 747 O O . ASN A 1 95 ? 0.396 0.153 15.553 1.00 89.56 95 ASN A O 1
ATOM 751 N N . GLU A 1 96 ? 0.812 -1.858 14.647 1.00 93.12 96 GLU A N 1
ATOM 752 C CA . GLU A 1 96 ? 1.204 -1.400 13.315 1.00 93.12 96 GLU A CA 1
ATOM 753 C C . GLU A 1 96 ? 0.437 -2.164 12.228 1.00 93.12 96 GLU A C 1
ATOM 755 O O . GLU A 1 96 ? 0.085 -3.340 12.391 1.00 93.12 96 GLU A O 1
ATOM 760 N N . TRP A 1 97 ? 0.184 -1.486 11.110 1.00 95.12 97 TRP A N 1
ATOM 761 C CA . TRP A 1 97 ? -0.482 -2.064 9.948 1.00 95.12 97 TRP A CA 1
ATOM 762 C C . TRP A 1 97 ? 0.538 -2.639 8.969 1.00 95.12 97 TRP A C 1
ATOM 764 O O . TRP A 1 97 ? 1.492 -1.966 8.582 1.00 95.12 97 TRP A O 1
ATOM 774 N N . TYR A 1 98 ? 0.312 -3.876 8.535 1.00 96.94 98 TYR A N 1
ATOM 775 C CA . TYR A 1 98 ? 1.151 -4.559 7.555 1.00 96.94 98 TYR A CA 1
ATOM 776 C C . TYR A 1 98 ? 0.331 -5.034 6.363 1.00 96.94 98 TYR A C 1
ATOM 778 O O . TYR A 1 98 ? -0.757 -5.581 6.523 1.00 96.94 98 TYR A O 1
ATOM 786 N N . ILE A 1 99 ? 0.901 -4.877 5.177 1.00 97.81 99 ILE A N 1
ATOM 787 C CA . ILE A 1 99 ? 0.448 -5.463 3.919 1.00 97.81 99 ILE A CA 1
ATOM 788 C C . ILE A 1 99 ? 1.080 -6.849 3.778 1.00 97.81 99 ILE A C 1
ATOM 790 O O . ILE A 1 99 ? 2.260 -7.011 4.096 1.00 97.81 99 ILE A O 1
ATOM 794 N N . THR A 1 100 ? 0.304 -7.834 3.311 1.00 97.88 100 THR A N 1
ATOM 795 C CA . THR A 1 100 ? 0.787 -9.219 3.137 1.00 97.88 100 THR A CA 1
ATOM 796 C C . THR A 1 100 ? 0.410 -9.879 1.816 1.00 97.88 100 THR A C 1
ATOM 798 O O . THR A 1 100 ? 0.813 -11.015 1.572 1.00 97.88 100 THR A O 1
ATOM 801 N N . LYS A 1 101 ? -0.353 -9.207 0.954 1.00 97.44 101 LYS A N 1
ATOM 802 C CA . LYS A 1 101 ? -0.669 -9.678 -0.397 1.00 97.44 101 LYS A CA 1
ATOM 803 C C . LYS A 1 101 ? -0.357 -8.600 -1.420 1.00 97.44 101 LYS A C 1
ATOM 805 O O . LYS A 1 101 ? -0.622 -7.423 -1.184 1.00 97.44 101 LYS A O 1
ATOM 810 N N . TYR A 1 102 ? 0.140 -9.029 -2.573 1.00 96.06 102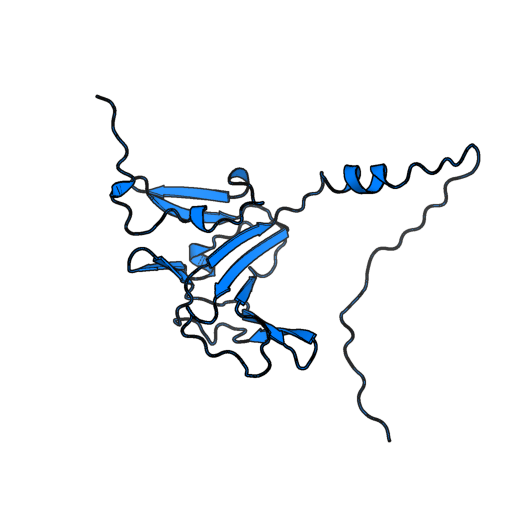 TYR A N 1
ATOM 811 C CA . TYR A 1 102 ? 0.628 -8.178 -3.653 1.00 96.06 102 TYR A CA 1
ATOM 812 C C . TYR A 1 102 ? 0.037 -8.641 -4.996 1.00 96.06 102 TYR A C 1
ATOM 814 O O . TYR A 1 102 ? 0.776 -9.011 -5.913 1.00 96.06 102 TYR A O 1
ATOM 822 N N . PRO A 1 103 ? -1.306 -8.650 -5.137 1.00 92.00 103 PRO A N 1
ATOM 823 C CA . PRO A 1 103 ? -1.991 -9.296 -6.261 1.00 92.00 103 PRO A CA 1
ATOM 824 C C . PRO A 1 103 ? -1.581 -8.745 -7.635 1.00 92.00 103 PRO A C 1
ATOM 826 O O . PRO A 1 103 ? -1.540 -9.492 -8.611 1.00 92.00 103 PRO A O 1
ATOM 829 N N . PHE A 1 104 ? -1.231 -7.459 -7.702 1.00 92.50 104 PHE A N 1
ATOM 830 C CA . PHE A 1 104 ? -0.852 -6.761 -8.936 1.00 92.50 104 PHE A CA 1
ATOM 831 C C . PHE A 1 104 ? 0.651 -6.461 -9.024 1.00 92.50 104 PHE A C 1
ATOM 833 O O . PHE A 1 104 ? 1.098 -5.756 -9.924 1.00 92.50 104 PHE A O 1
ATOM 840 N N . GLY A 1 105 ? 1.445 -7.033 -8.117 1.00 94.88 105 GLY A N 1
ATOM 841 C CA . GLY A 1 105 ? 2.858 -6.712 -7.979 1.00 94.88 105 GLY A CA 1
ATOM 842 C C . GLY A 1 105 ? 3.101 -5.374 -7.284 1.00 94.88 105 GLY A C 1
ATOM 843 O O . GLY A 1 105 ? 2.199 -4.761 -6.711 1.00 94.88 105 GLY A O 1
ATOM 844 N N . ILE A 1 106 ? 4.367 -4.970 -7.299 1.00 96.69 106 ILE A N 1
ATOM 845 C CA . ILE A 1 106 ? 4.899 -3.846 -6.533 1.00 96.69 106 ILE A CA 1
ATOM 846 C C . ILE A 1 106 ? 5.614 -2.909 -7.488 1.00 96.69 106 ILE A C 1
ATOM 848 O O . ILE A 1 106 ? 6.570 -3.323 -8.148 1.00 96.69 106 ILE A O 1
ATOM 852 N N . GLU A 1 107 ? 5.161 -1.664 -7.539 1.00 95.88 107 GLU A N 1
ATOM 853 C CA . GLU A 1 107 ? 5.756 -0.623 -8.360 1.00 95.88 107 GLU A CA 1
ATOM 854 C C . GLU A 1 107 ? 6.964 0.001 -7.646 1.00 95.88 107 GLU A C 1
ATOM 856 O O . GLU A 1 107 ? 6.890 0.394 -6.478 1.00 95.88 107 GLU A O 1
ATOM 861 N N . TYR A 1 108 ? 8.084 0.120 -8.358 1.00 95.12 108 TYR A N 1
ATOM 862 C CA . TYR A 1 108 ? 9.271 0.843 -7.908 1.00 95.12 108 TYR A CA 1
ATOM 863 C C . TYR A 1 108 ? 9.879 1.670 -9.045 1.00 95.12 108 TYR A C 1
ATOM 865 O O . TYR A 1 108 ? 9.684 1.376 -10.227 1.00 95.12 108 TYR A O 1
ATOM 873 N N . PHE A 1 109 ? 10.648 2.703 -8.696 1.00 94.69 109 PHE A N 1
ATOM 874 C CA . PHE A 1 109 ? 11.320 3.553 -9.678 1.00 94.69 109 PHE A CA 1
ATOM 875 C C . PHE A 1 109 ? 12.746 3.060 -9.959 1.00 94.69 109 PHE A C 1
ATOM 877 O O . PHE A 1 109 ? 13.611 3.074 -9.079 1.00 94.69 109 PHE A O 1
ATOM 884 N N . SER A 1 110 ? 13.008 2.666 -11.206 1.00 94.50 110 SER A N 1
ATOM 885 C CA . SER A 1 110 ? 14.316 2.184 -11.662 1.00 94.50 110 SER A CA 1
ATOM 886 C C . SER A 1 110 ? 15.182 3.324 -12.205 1.00 94.50 110 SER A C 1
ATOM 888 O O . SER A 1 110 ? 14.754 4.069 -13.090 1.00 94.50 110 SER A O 1
ATOM 890 N N . LYS A 1 111 ? 16.439 3.437 -11.748 1.00 94.56 111 LYS A N 1
ATOM 891 C CA . LYS A 1 111 ? 17.420 4.388 -12.318 1.00 94.56 111 LYS A CA 1
ATOM 892 C C . LYS A 1 111 ? 17.957 3.969 -13.681 1.00 94.56 111 LYS A C 1
ATOM 894 O O . LYS A 1 111 ? 18.378 4.846 -14.433 1.00 94.56 111 LYS A O 1
ATOM 899 N N . ASP A 1 112 ? 17.927 2.678 -14.001 1.00 93.88 112 ASP A N 1
ATOM 900 C CA . ASP A 1 112 ? 18.479 2.159 -15.255 1.00 93.88 112 ASP A CA 1
ATOM 901 C C . ASP A 1 112 ? 17.664 2.652 -16.454 1.00 93.88 112 ASP A C 1
ATOM 903 O O . ASP A 1 112 ? 18.227 3.135 -17.435 1.00 93.88 112 ASP A O 1
ATOM 907 N N . CYS A 1 113 ? 16.331 2.584 -16.360 1.00 92.69 113 CYS A N 1
ATOM 908 C CA . CYS A 1 113 ? 15.430 3.109 -17.392 1.00 92.69 113 CYS A CA 1
ATOM 909 C C . CYS A 1 113 ? 14.867 4.500 -17.081 1.00 92.69 113 CYS A C 1
ATOM 911 O O . CYS A 1 113 ? 14.273 5.108 -17.968 1.00 92.69 113 CYS A O 1
ATOM 913 N N . LYS A 1 114 ? 15.016 4.995 -15.842 1.00 93.12 114 LYS A N 1
ATOM 914 C CA . LYS A 1 114 ? 14.307 6.183 -15.327 1.00 93.12 114 LYS A CA 1
ATOM 915 C C . LYS A 1 114 ? 12.789 6.053 -15.483 1.00 93.12 114 LYS A C 1
ATOM 917 O O . LYS A 1 114 ? 12.119 6.979 -15.934 1.00 93.12 114 LYS A O 1
ATOM 922 N N . CYS A 1 115 ? 12.269 4.878 -15.154 1.00 92.25 115 CYS A N 1
ATOM 923 C CA . CYS A 1 115 ? 10.880 4.498 -15.365 1.00 92.25 115 CYS A CA 1
ATOM 924 C C . CYS A 1 115 ? 10.362 3.660 -14.191 1.00 92.25 115 CYS A C 1
ATOM 926 O O . CYS A 1 115 ? 11.152 3.084 -13.436 1.00 92.25 115 CYS A O 1
ATOM 928 N N . TYR A 1 116 ? 9.040 3.590 -14.048 1.00 92.50 116 TYR A N 1
ATOM 929 C CA . TYR A 1 116 ? 8.399 2.688 -13.096 1.00 92.50 116 TYR A CA 1
ATOM 930 C C . TYR A 1 116 ? 8.422 1.253 -13.621 1.00 92.50 116 TYR A C 1
ATOM 932 O O . TYR A 1 116 ? 8.223 1.000 -14.812 1.00 92.50 116 TYR A O 1
ATOM 940 N N . ARG A 1 117 ? 8.712 0.311 -12.728 1.00 95.12 117 ARG A N 1
ATOM 941 C CA . ARG A 1 117 ? 8.752 -1.126 -12.999 1.00 95.12 117 ARG A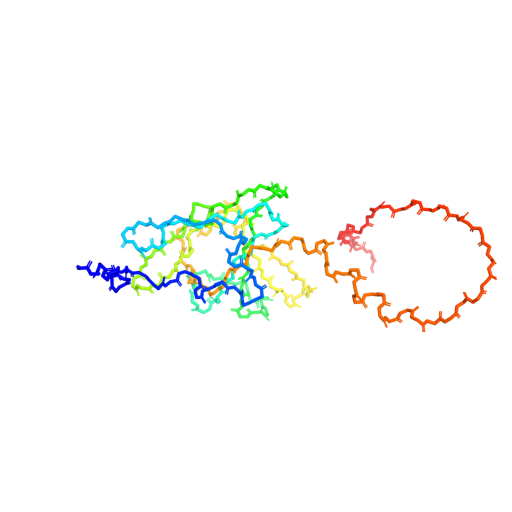 CA 1
ATOM 942 C C . ARG A 1 117 ? 7.980 -1.871 -11.926 1.00 95.12 117 ARG A C 1
ATOM 944 O O . ARG A 1 117 ? 7.868 -1.395 -10.803 1.00 95.12 117 ARG A O 1
ATOM 951 N N . PHE A 1 118 ? 7.514 -3.066 -12.275 1.00 94.81 118 PHE A N 1
ATOM 952 C CA . PHE A 1 118 ? 6.788 -3.944 -11.366 1.00 94.81 118 PHE A CA 1
ATOM 953 C C . PHE A 1 118 ? 7.612 -5.186 -11.031 1.00 94.81 118 PHE A C 1
ATOM 955 O O . PHE A 1 118 ? 8.195 -5.808 -11.921 1.00 94.81 118 PHE A O 1
ATOM 962 N N . ILE A 1 119 ? 7.625 -5.566 -9.755 1.00 95.69 119 ILE A N 1
ATOM 963 C CA . ILE A 1 119 ? 8.156 -6.848 -9.268 1.00 95.69 119 ILE A CA 1
ATOM 964 C C . ILE A 1 119 ? 7.061 -7.661 -8.584 1.00 95.69 119 ILE A C 1
ATOM 966 O O . ILE A 1 119 ? 6.046 -7.117 -8.153 1.00 95.69 119 ILE A O 1
ATOM 970 N N . GLY A 1 120 ? 7.266 -8.974 -8.479 1.00 94.31 120 GLY A N 1
ATOM 971 C CA . GLY A 1 120 ? 6.367 -9.871 -7.752 1.00 94.31 120 GLY A CA 1
ATOM 972 C C . GLY A 1 120 ? 4.942 -9.952 -8.305 1.00 94.31 120 GLY A C 1
ATOM 973 O O . GLY A 1 120 ? 4.016 -10.293 -7.568 1.00 94.31 120 GLY A O 1
ATOM 974 N N . VAL A 1 121 ? 4.756 -9.630 -9.590 1.00 91.44 121 VAL A N 1
ATOM 975 C CA . VAL A 1 121 ? 3.470 -9.755 -10.288 1.00 91.44 121 VAL A CA 1
ATOM 976 C C . VAL A 1 121 ? 2.978 -11.199 -10.191 1.00 91.44 121 VAL A C 1
ATOM 978 O O . VAL A 1 121 ? 3.740 -12.139 -10.410 1.00 91.44 121 VAL A O 1
ATOM 981 N N . GLY A 1 122 ? 1.696 -11.380 -9.871 1.00 85.75 122 GLY A N 1
ATOM 982 C CA . GLY A 1 122 ? 1.120 -12.705 -9.636 1.00 85.75 122 GLY A CA 1
ATOM 983 C C . GLY A 1 122 ? 1.316 -13.233 -8.211 1.00 85.75 122 GLY A C 1
ATOM 984 O O . GLY A 1 122 ? 1.119 -14.426 -7.990 1.00 85.75 122 GLY A O 1
ATOM 985 N N . GLY A 1 123 ? 1.677 -12.367 -7.257 1.00 89.25 123 GLY A N 1
ATOM 986 C CA . GLY A 1 123 ? 1.691 -12.691 -5.827 1.00 89.25 123 GLY A CA 1
ATOM 987 C C . GLY A 1 123 ? 2.948 -13.418 -5.348 1.00 89.25 123 GLY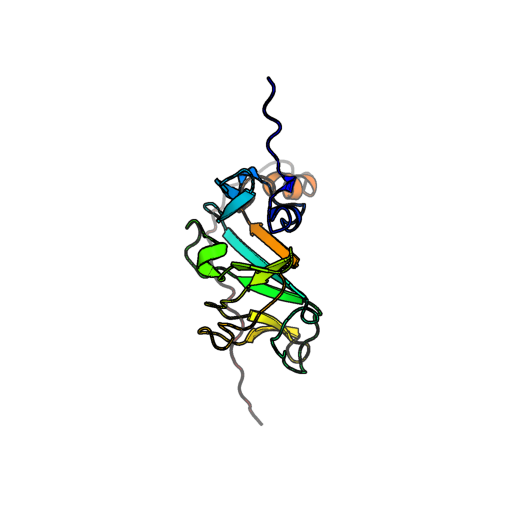 A C 1
ATOM 988 O O . GLY A 1 123 ? 2.894 -14.145 -4.361 1.00 89.25 123 GLY A O 1
ATOM 989 N N . GLU A 1 124 ? 4.095 -13.243 -6.015 1.00 95.12 124 GLU A N 1
ATOM 990 C CA . GLU A 1 124 ? 5.368 -13.883 -5.615 1.00 95.12 124 GLU A CA 1
ATOM 991 C C . GLU A 1 124 ? 5.758 -13.564 -4.162 1.00 95.12 124 GLU A C 1
ATOM 993 O O . GLU A 1 124 ? 6.355 -14.388 -3.467 1.00 95.12 124 GLU A O 1
ATOM 998 N N . TYR A 1 125 ? 5.411 -12.362 -3.702 1.00 96.94 125 TYR A N 1
ATOM 999 C CA . TYR A 1 125 ? 5.728 -11.878 -2.363 1.00 96.94 125 TYR A CA 1
ATOM 1000 C C . TYR A 1 125 ? 4.589 -12.047 -1.356 1.00 96.94 125 TYR A C 1
ATOM 1002 O O . TYR A 1 125 ? 4.723 -11.588 -0.222 1.00 96.94 125 TYR A O 1
ATOM 1010 N N . ASP A 1 126 ? 3.496 -12.720 -1.721 1.00 97.31 126 ASP A N 1
ATOM 1011 C CA . ASP A 1 126 ? 2.398 -12.979 -0.792 1.00 97.31 126 ASP A CA 1
ATOM 1012 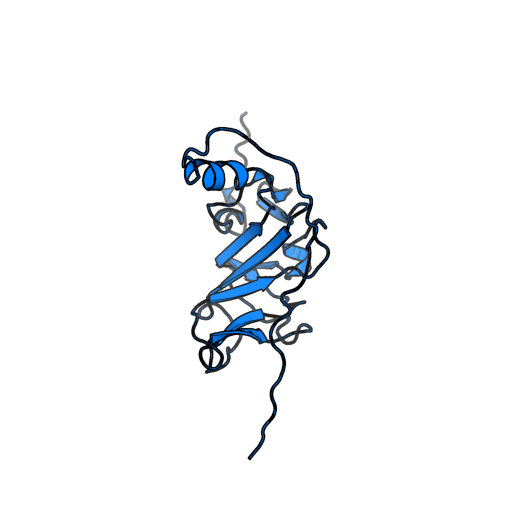C C . ASP A 1 126 ? 2.907 -13.719 0.460 1.00 97.31 126 ASP A C 1
ATOM 1014 O O . ASP A 1 126 ? 3.634 -14.712 0.394 1.00 97.31 126 ASP A O 1
ATOM 1018 N N . GLY A 1 127 ? 2.529 -13.209 1.631 1.00 97.25 127 GLY A N 1
ATOM 1019 C CA . GLY A 1 127 ? 2.970 -13.678 2.943 1.00 97.25 127 GLY A CA 1
ATOM 1020 C C . GLY A 1 127 ? 4.174 -12.932 3.522 1.00 97.25 127 GLY A C 1
ATOM 1021 O O . GLY A 1 127 ? 4.373 -13.006 4.736 1.00 97.25 127 GLY A O 1
ATOM 1022 N N . LYS A 1 128 ? 4.943 -12.188 2.713 1.00 98.12 128 LYS A N 1
ATOM 1023 C CA . LYS A 1 128 ? 5.932 -11.226 3.230 1.00 98.12 128 LYS A CA 1
ATOM 1024 C C . LYS A 1 128 ? 5.229 -9.986 3.762 1.00 98.12 128 LYS A C 1
ATOM 1026 O O . LYS A 1 128 ? 4.169 -9.619 3.267 1.00 98.12 128 LYS A O 1
ATOM 1031 N N . LYS A 1 129 ? 5.827 -9.341 4.761 1.00 98.19 129 LYS A N 1
ATOM 1032 C CA . LYS A 1 129 ? 5.269 -8.136 5.382 1.00 98.19 129 LYS A CA 1
ATOM 1033 C C . LYS A 1 129 ? 5.919 -6.866 4.846 1.00 98.19 129 LYS A C 1
ATOM 1035 O O . LYS A 1 129 ? 7.143 -6.748 4.828 1.00 98.19 129 LYS A O 1
ATOM 1040 N N . SER A 1 130 ? 5.088 -5.883 4.519 1.00 98.25 130 SER A N 1
ATOM 1041 C CA . SER A 1 130 ? 5.484 -4.479 4.362 1.00 98.25 130 SER A CA 1
ATOM 1042 C C . SER A 1 130 ? 4.674 -3.624 5.322 1.00 98.25 130 SER A C 1
ATOM 1044 O O . SER A 1 130 ? 3.447 -3.707 5.305 1.00 98.25 130 SER A O 1
ATOM 1046 N N . LYS A 1 131 ? 5.323 -2.807 6.154 1.00 97.69 131 LYS A N 1
ATOM 1047 C CA . LYS A 1 131 ? 4.601 -1.857 7.008 1.00 97.69 131 LYS A CA 1
ATOM 1048 C C . LYS A 1 131 ? 3.920 -0.798 6.140 1.00 97.69 131 LYS A C 1
ATOM 1050 O O . LYS A 1 131 ? 4.578 -0.185 5.304 1.00 97.69 131 LYS A O 1
ATOM 1055 N N . LEU A 1 132 ? 2.622 -0.584 6.341 1.00 97.12 132 LEU A N 1
ATOM 1056 C CA . LEU A 1 132 ? 1.888 0.476 5.658 1.00 97.12 132 LEU A CA 1
ATOM 1057 C C . LEU A 1 132 ? 2.441 1.837 6.094 1.00 97.12 132 LEU A C 1
ATOM 1059 O O . LEU A 1 132 ? 2.516 2.120 7.290 1.00 97.12 132 LEU A O 1
ATOM 1063 N N . ASP A 1 133 ? 2.808 2.670 5.123 1.00 96.12 133 ASP A N 1
ATOM 1064 C CA . ASP A 1 133 ? 3.178 4.060 5.381 1.00 96.12 133 ASP A CA 1
ATOM 1065 C C . ASP A 1 133 ? 1.984 4.969 5.106 1.00 96.12 133 ASP A C 1
ATOM 1067 O O . ASP A 1 133 ? 1.527 5.668 6.008 1.00 96.12 133 ASP A O 1
ATOM 1071 N N . GLU A 1 134 ? 1.428 4.891 3.895 1.00 94.06 134 GLU A N 1
ATOM 1072 C CA . GLU A 1 134 ? 0.307 5.724 3.466 1.00 94.06 134 GLU A CA 1
ATOM 1073 C C . GLU A 1 134 ? -0.639 4.957 2.532 1.00 94.06 134 GLU A C 1
ATOM 1075 O O . GLU A 1 134 ? -0.243 3.995 1.868 1.00 94.06 134 GLU A O 1
ATOM 1080 N N . PHE A 1 135 ? -1.895 5.392 2.454 1.00 92.06 135 PHE A N 1
ATOM 1081 C CA . PHE A 1 135 ? -2.821 4.980 1.405 1.00 92.06 135 PHE A CA 1
ATOM 1082 C C . PHE A 1 135 ? -3.672 6.152 0.916 1.00 92.06 135 PHE A C 1
ATOM 1084 O O . PHE A 1 135 ? -3.968 7.089 1.663 1.00 92.06 135 PHE A O 1
ATOM 1091 N N . ASP A 1 136 ? -4.090 6.069 -0.342 1.00 87.94 136 ASP A N 1
ATOM 1092 C CA . ASP A 1 136 ? -4.971 7.031 -0.988 1.00 87.94 136 ASP A CA 1
ATOM 1093 C C . ASP A 1 136 ? -6.056 6.307 -1.793 1.00 87.94 136 ASP A C 1
ATOM 1095 O O . ASP A 1 136 ? -5.805 5.315 -2.483 1.00 87.94 136 ASP A O 1
ATOM 1099 N N . CYS A 1 137 ? -7.272 6.834 -1.706 1.00 86.06 137 CYS A N 1
ATOM 1100 C CA . CYS A 1 137 ? -8.386 6.469 -2.561 1.00 86.06 137 CYS A CA 1
ATOM 1101 C C . CYS A 1 137 ? -8.601 7.642 -3.532 1.00 86.06 137 CYS 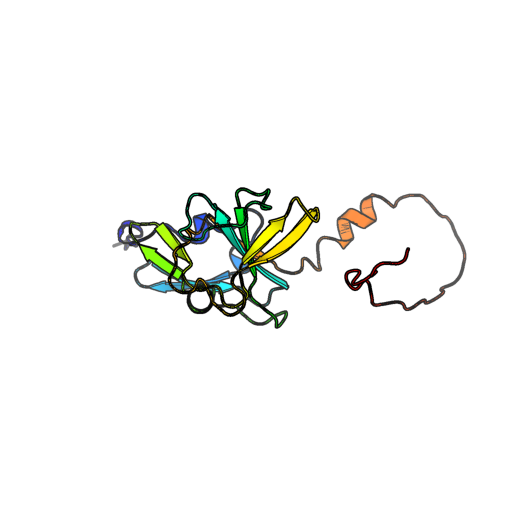A C 1
ATOM 1103 O O . CYS A 1 137 ? -9.421 8.531 -3.281 1.00 86.06 137 CYS A O 1
ATOM 1105 N N . VAL A 1 138 ? -7.835 7.669 -4.625 1.00 76.75 138 VAL A N 1
ATOM 1106 C CA . VAL A 1 138 ? -7.803 8.788 -5.569 1.00 76.75 138 VAL A CA 1
ATOM 1107 C C . VAL A 1 138 ? -9.126 8.861 -6.314 1.00 76.75 138 VAL A C 1
ATOM 1109 O O . VAL A 1 138 ? -9.407 8.112 -7.255 1.00 76.75 138 VAL A O 1
ATOM 1112 N N . ARG A 1 139 ? -9.948 9.830 -5.934 1.00 70.69 139 ARG A N 1
ATOM 1113 C CA . ARG A 1 139 ? -11.127 10.189 -6.707 1.00 70.69 139 ARG A CA 1
ATOM 1114 C C . ARG A 1 139 ? -10.708 11.027 -7.906 1.00 70.69 139 ARG A C 1
ATOM 1116 O O . ARG A 1 139 ? -9.939 11.977 -7.762 1.00 70.69 139 ARG A O 1
ATOM 1123 N N . LEU A 1 140 ? -11.284 10.766 -9.084 1.00 57.94 140 LEU A N 1
ATOM 1124 C CA . LEU A 1 140 ? -11.232 11.750 -10.166 1.00 57.94 140 LEU A CA 1
ATOM 1125 C C . LEU A 1 140 ? -11.821 13.067 -9.637 1.00 57.94 140 LEU A C 1
ATOM 1127 O O . LEU A 1 140 ? -13.041 13.191 -9.488 1.00 57.94 140 LEU A O 1
ATOM 1131 N N . MET A 1 141 ? -10.976 14.071 -9.397 1.00 49.91 141 MET A N 1
ATOM 1132 C CA . MET A 1 141 ? -11.413 15.459 -9.278 1.00 49.91 141 MET A CA 1
ATOM 1133 C C . MET A 1 141 ? -11.923 15.924 -10.646 1.00 49.91 141 MET A C 1
ATOM 1135 O O . MET A 1 141 ? -11.259 16.689 -11.343 1.00 49.91 141 MET A O 1
ATOM 1139 N N . ARG A 1 142 ? -13.121 15.491 -11.050 1.00 45.34 142 ARG A N 1
ATOM 1140 C CA . ARG A 1 142 ? -13.797 16.074 -12.217 1.00 45.34 142 ARG A CA 1
ATOM 1141 C C . ARG A 1 142 ? -14.277 17.513 -11.977 1.00 45.34 142 ARG A C 1
ATOM 1143 O O . ARG A 1 142 ? -14.786 18.106 -12.912 1.00 45.34 142 ARG A O 1
ATOM 1150 N N . GLU A 1 143 ? -14.078 18.109 -10.794 1.00 44.06 143 GLU A N 1
ATOM 1151 C CA . GLU A 1 143 ? -14.633 19.442 -10.485 1.00 44.06 143 GLU A CA 1
ATOM 1152 C C . GLU A 1 143 ? -13.636 20.530 -10.031 1.00 44.06 143 GLU A C 1
ATOM 1154 O O . GLU A 1 143 ? -14.072 21.645 -9.764 1.00 44.06 143 GLU A O 1
ATOM 1159 N N . ILE A 1 144 ? -12.309 20.305 -9.998 1.00 45.06 144 ILE A N 1
ATOM 1160 C CA . ILE A 1 144 ? -11.350 21.390 -9.639 1.00 45.06 144 ILE A CA 1
ATOM 1161 C C . ILE A 1 144 ? -10.378 21.769 -10.774 1.00 45.06 144 ILE A C 1
ATOM 1163 O O . ILE A 1 144 ? -9.863 22.889 -10.795 1.00 45.06 144 ILE A O 1
ATOM 1167 N N . HIS A 1 145 ? -10.207 20.936 -11.808 1.00 38.81 145 HIS A N 1
ATOM 1168 C CA . HIS A 1 145 ? -9.354 21.307 -12.950 1.00 38.81 145 HIS A CA 1
ATOM 1169 C C . HIS A 1 145 ? -9.945 22.404 -13.858 1.00 38.81 145 HIS A C 1
ATOM 1171 O O . HIS A 1 145 ? -9.184 23.106 -14.524 1.00 38.81 145 HIS A O 1
ATOM 1177 N N . GLU A 1 146 ? -11.262 22.643 -13.840 1.00 40.66 146 GLU A N 1
ATOM 1178 C CA . GLU A 1 146 ? -11.867 23.710 -14.659 1.00 40.66 146 GLU A CA 1
ATOM 1179 C C . GLU A 1 146 ? -11.614 25.130 -14.123 1.00 40.66 146 GLU A C 1
ATOM 1181 O O . GLU A 1 146 ? -11.759 26.100 -14.870 1.00 40.66 146 GLU A O 1
ATOM 1186 N N . ILE A 1 147 ? -11.191 25.290 -12.862 1.00 40.47 147 ILE A N 1
ATOM 1187 C CA . ILE A 1 147 ? -10.993 26.626 -12.275 1.00 40.47 147 ILE A CA 1
ATOM 1188 C C . ILE A 1 147 ? -9.537 27.095 -12.403 1.00 40.47 147 ILE A C 1
ATOM 1190 O O . ILE A 1 147 ? -9.304 28.278 -12.661 1.00 40.47 147 ILE A O 1
ATOM 1194 N N . GLN A 1 148 ? -8.540 26.205 -12.311 1.00 41.34 148 GLN A N 1
ATOM 1195 C CA . GLN A 1 148 ? -7.140 26.640 -12.425 1.00 41.34 148 GLN A CA 1
ATOM 1196 C C . GLN A 1 148 ? -6.682 26.875 -13.871 1.00 41.34 148 GLN A C 1
ATOM 1198 O O . GLN A 1 148 ? -5.983 27.862 -14.104 1.00 41.34 148 GLN A O 1
ATOM 1203 N N . MET A 1 149 ? -7.153 26.097 -14.856 1.00 40.06 149 MET A N 1
ATOM 1204 C CA . MET A 1 149 ? -6.825 26.361 -16.269 1.00 40.06 149 MET A CA 1
ATOM 1205 C C . MET A 1 149 ? -7.535 27.598 -16.850 1.00 40.06 149 MET A C 1
ATOM 1207 O O . MET A 1 149 ? -7.023 28.207 -17.788 1.00 40.06 149 MET A O 1
ATOM 1211 N N . ASN A 1 150 ? -8.655 28.040 -16.264 1.00 42.09 150 ASN A N 1
ATOM 1212 C CA . ASN A 1 150 ? -9.347 29.262 -16.696 1.00 42.09 150 ASN A CA 1
ATOM 1213 C C . ASN A 1 150 ? -8.814 30.554 -16.055 1.00 42.09 150 ASN A C 1
ATOM 1215 O O . ASN A 1 150 ? -9.139 31.637 -16.537 1.00 42.09 150 ASN A O 1
ATOM 1219 N N . SER A 1 151 ? -7.975 30.486 -15.013 1.00 36.72 151 SER A N 1
ATOM 1220 C CA . SER A 1 151 ? -7.374 31.698 -14.423 1.00 36.72 151 SER A CA 1
ATOM 1221 C C . SER A 1 151 ? -6.089 32.162 -15.123 1.00 36.72 151 SER A C 1
ATOM 1223 O O . SER A 1 151 ? -5.651 33.289 -14.909 1.00 36.72 151 SER A O 1
ATOM 1225 N N . GLN A 1 152 ? -5.496 31.325 -15.985 1.00 42.81 152 GLN A N 1
ATOM 1226 C CA . GLN A 1 152 ? -4.267 31.648 -16.726 1.00 42.81 152 GLN A CA 1
ATOM 1227 C C . GLN A 1 152 ? -4.492 31.974 -18.210 1.00 42.81 152 GLN A C 1
ATOM 1229 O O . GLN A 1 152 ? -3.533 32.311 -18.896 1.00 42.81 152 GLN A O 1
ATOM 1234 N N . ASN A 1 153 ? -5.741 31.959 -18.694 1.00 37.84 153 ASN A N 1
ATOM 1235 C CA . ASN A 1 153 ? -6.073 32.256 -20.094 1.00 37.84 153 ASN A CA 1
ATOM 1236 C C . ASN A 1 153 ? -6.951 33.504 -20.288 1.00 37.84 153 ASN A C 1
ATOM 1238 O O . ASN A 1 153 ? -7.650 33.631 -21.291 1.00 37.84 153 ASN A O 1
ATOM 1242 N N . SER A 1 154 ? -6.882 34.481 -19.379 1.00 36.25 154 SER A N 1
ATOM 1243 C CA . SER A 1 154 ? -7.357 35.838 -19.676 1.00 36.25 154 SER A CA 1
ATOM 1244 C C . SER A 1 154 ? -6.309 36.595 -20.502 1.00 36.25 154 SER A C 1
ATOM 1246 O O . SER A 1 154 ? -5.695 37.552 -20.031 1.00 36.25 154 SER A O 1
ATOM 1248 N N . VAL A 1 155 ? -6.086 36.147 -21.738 1.00 33.41 155 VAL A N 1
ATOM 1249 C CA . VAL A 1 155 ? -5.584 37.011 -22.809 1.00 33.41 155 VAL A CA 1
ATOM 1250 C C . VAL A 1 155 ? -6.782 37.300 -23.700 1.00 33.41 155 VAL A C 1
ATOM 1252 O O . VAL A 1 155 ? -7.382 36.396 -24.276 1.00 33.41 155 VAL A O 1
ATOM 1255 N N . GLU A 1 156 ? -7.170 38.570 -23.729 1.00 39.00 156 GLU A N 1
ATOM 1256 C CA . GLU A 1 156 ? -8.256 39.103 -24.539 1.00 39.00 156 GLU A CA 1
ATOM 1257 C C . GLU A 1 156 ? -8.130 38.649 -25.999 1.00 39.00 156 GLU A C 1
ATOM 1259 O O . GLU A 1 156 ? -7.138 38.941 -26.666 1.00 39.00 156 GLU A O 1
ATOM 1264 N N . ILE A 1 157 ? -9.169 38.002 -26.531 1.00 29.09 157 ILE A N 1
ATOM 1265 C CA . ILE A 1 157 ? -9.405 37.991 -27.974 1.00 29.09 157 ILE A CA 1
ATOM 1266 C C . ILE A 1 157 ? -10.836 38.462 -28.201 1.00 29.09 157 ILE A C 1
ATOM 1268 O O . ILE A 1 157 ? -11.814 37.740 -28.002 1.00 29.09 157 ILE A O 1
ATOM 1272 N N . ALA A 1 158 ? -10.942 39.734 -28.568 1.00 29.41 158 ALA A N 1
ATOM 1273 C CA . ALA A 1 158 ? -12.169 40.335 -29.039 1.00 29.41 158 ALA A CA 1
ATOM 1274 C C . ALA A 1 158 ? -12.602 39.698 -30.372 1.00 29.41 158 ALA A C 1
ATOM 1276 O O . ALA A 1 158 ? -11.821 39.616 -31.311 1.00 29.41 158 ALA A O 1
ATOM 1277 N N . SER A 1 159 ? -13.889 39.346 -30.430 1.00 35.91 159 SER A N 1
ATOM 1278 C CA . SER A 1 159 ? -14.766 39.350 -31.607 1.00 35.91 159 SER A CA 1
ATOM 1279 C C . SER A 1 159 ? -14.345 38.569 -32.865 1.00 35.91 159 SER A C 1
ATOM 1281 O O . SER A 1 159 ? -13.611 39.074 -33.707 1.00 35.91 159 SER A O 1
ATOM 1283 N N . GLY A 1 160 ? -15.056 37.458 -33.094 1.00 38.62 160 GLY A N 1
ATOM 1284 C CA . GLY A 1 160 ? -15.479 37.031 -34.435 1.00 38.62 160 GLY A CA 1
ATOM 1285 C C . GLY A 1 160 ? -14.693 35.873 -35.047 1.00 38.62 160 GLY A C 1
ATOM 1286 O O . GLY A 1 160 ? -13.699 36.097 -35.716 1.00 38.62 160 GLY A O 1
ATOM 1287 N N . ASP A 1 161 ? -15.166 34.639 -34.841 1.00 28.80 161 ASP A N 1
ATOM 1288 C CA . ASP A 1 161 ? -15.645 33.742 -35.911 1.00 28.80 161 ASP A CA 1
ATOM 1289 C C . ASP A 1 161 ? -15.590 32.247 -35.534 1.00 28.80 161 ASP A C 1
ATOM 1291 O O . ASP A 1 161 ? -14.565 31.689 -35.166 1.00 28.80 161 ASP A O 1
ATOM 1295 N N . ARG A 1 162 ? -16.759 31.617 -35.718 1.00 29.56 162 ARG A N 1
ATOM 1296 C CA . ARG A 1 162 ? -17.026 30.251 -36.204 1.00 29.56 162 ARG A CA 1
ATOM 1297 C C . ARG A 1 162 ? -16.406 29.034 -35.485 1.00 29.56 162 ARG A C 1
ATOM 1299 O O . ARG A 1 162 ? -15.233 28.710 -35.606 1.00 29.56 162 ARG A O 1
ATOM 1306 N N . MET A 1 163 ? -17.312 28.245 -34.893 1.00 32.12 163 MET A N 1
ATOM 1307 C CA . MET A 1 163 ? -17.129 26.844 -34.490 1.00 32.12 163 MET A CA 1
ATOM 1308 C C . MET A 1 163 ? -16.394 26.007 -35.550 1.00 32.12 163 MET A C 1
ATOM 1310 O O . MET A 1 163 ? -16.880 25.872 -36.676 1.00 32.12 163 MET A O 1
ATOM 1314 N N . VAL A 1 164 ? -15.327 25.322 -35.138 1.00 28.28 164 VAL A N 1
ATOM 1315 C CA . VAL A 1 164 ? -14.846 24.100 -35.792 1.00 28.28 164 VAL A CA 1
ATOM 1316 C C . VAL A 1 164 ? -14.709 23.029 -34.715 1.00 28.28 164 VAL A C 1
ATOM 1318 O O . VAL A 1 164 ? -13.902 23.143 -33.798 1.00 28.28 164 VAL A O 1
ATOM 1321 N N . ARG A 1 165 ? -15.560 22.000 -34.812 1.00 41.50 165 ARG A N 1
ATOM 1322 C CA . ARG A 1 165 ? -15.391 20.737 -34.087 1.00 41.50 165 ARG A CA 1
ATOM 1323 C C . ARG A 1 165 ? -14.074 20.119 -34.541 1.00 41.50 165 ARG A C 1
ATOM 1325 O O . ARG A 1 165 ? -13.882 20.014 -35.746 1.00 41.50 165 ARG A O 1
ATOM 1332 N N . ASN A 1 166 ? -13.263 19.617 -33.619 1.00 31.42 166 ASN A N 1
ATOM 1333 C CA . ASN A 1 166 ? -12.380 18.505 -33.940 1.00 31.42 166 ASN A CA 1
ATOM 1334 C C . ASN A 1 166 ? -12.309 17.532 -32.768 1.00 31.42 166 ASN A C 1
ATOM 1336 O O . ASN A 1 166 ? -11.914 17.868 -31.657 1.00 31.42 166 ASN A O 1
ATOM 1340 N N . SER A 1 167 ? -12.772 16.324 -33.066 1.00 43.50 167 SER A N 1
ATOM 1341 C CA . SER A 1 167 ? -12.550 15.097 -32.327 1.00 43.50 167 SER A CA 1
ATOM 1342 C C . SER A 1 167 ? -11.078 14.709 -32.403 1.00 43.50 167 SER A C 1
ATOM 1344 O O . SER A 1 167 ? -10.563 14.556 -33.509 1.00 43.50 167 SER A O 1
ATOM 1346 N N . GLN A 1 168 ? -10.445 14.449 -31.266 1.00 30.97 168 GLN A N 1
ATOM 1347 C CA . GLN A 1 168 ? -9.407 13.425 -31.181 1.00 30.97 168 GLN A CA 1
ATOM 1348 C C . GLN A 1 168 ? -9.229 13.033 -29.716 1.00 30.97 168 GLN A C 1
ATOM 1350 O O . GLN A 1 168 ? -8.699 13.786 -28.908 1.00 30.97 168 GLN A O 1
ATOM 1355 N N . ILE A 1 169 ? -9.769 11.862 -29.389 1.00 34.88 169 ILE A N 1
ATOM 1356 C CA . ILE A 1 169 ? -9.402 11.087 -28.212 1.00 34.88 169 ILE A CA 1
ATOM 1357 C C . ILE A 1 169 ? -8.405 10.028 -28.707 1.00 34.88 169 ILE A C 1
ATOM 1359 O O . ILE A 1 169 ? -8.552 9.534 -29.825 1.00 34.88 169 ILE A O 1
ATOM 1363 N N . VAL A 1 170 ? -7.502 9.663 -27.798 1.00 29.92 170 VAL A N 1
ATOM 1364 C CA . VAL A 1 170 ? -6.696 8.436 -27.686 1.00 29.92 170 VAL A CA 1
ATOM 1365 C C . VAL A 1 170 ? -5.506 8.281 -28.640 1.00 29.92 170 VAL A C 1
ATOM 1367 O O . VAL A 1 170 ? -5.669 8.049 -29.831 1.00 29.92 170 VAL A O 1
ATOM 1370 N N . GLU A 1 171 ? -4.295 8.382 -28.089 1.00 31.86 171 GLU A N 1
ATOM 1371 C CA . GLU A 1 171 ? -3.404 7.245 -27.773 1.00 31.86 171 GLU A CA 1
ATOM 1372 C C . GLU A 1 171 ? -1.974 7.776 -27.591 1.00 31.86 171 GLU A C 1
ATOM 1374 O O . GLU A 1 171 ? -1.331 8.177 -28.556 1.00 31.86 171 GLU A O 1
ATOM 1379 N N . GLU A 1 172 ? -1.445 7.731 -26.367 1.00 31.67 172 GLU A N 1
ATOM 1380 C CA . GLU A 1 172 ? 0.000 7.575 -26.176 1.00 31.67 172 GLU A CA 1
ATOM 1381 C C . GLU A 1 172 ? 0.234 6.329 -25.327 1.00 31.67 172 GLU A C 1
ATOM 1383 O O . GLU A 1 172 ? 0.232 6.326 -24.099 1.00 31.67 172 GLU A O 1
ATOM 1388 N N . ILE A 1 173 ? 0.348 5.235 -26.073 1.00 36.41 173 ILE A N 1
ATOM 1389 C CA . ILE A 1 173 ? 0.890 3.944 -25.682 1.00 36.41 173 ILE A CA 1
ATOM 1390 C C . ILE A 1 173 ? 2.374 4.156 -25.340 1.00 36.41 173 ILE A C 1
ATOM 1392 O O . ILE A 1 173 ? 3.093 4.820 -26.090 1.00 36.41 173 ILE A O 1
ATOM 1396 N N . CYS A 1 174 ? 2.844 3.583 -24.227 1.00 30.53 174 CYS A N 1
ATOM 1397 C CA . CYS A 1 174 ? 4.267 3.524 -23.883 1.00 30.53 174 CYS A CA 1
ATOM 1398 C C . CYS A 1 174 ? 5.100 3.055 -25.092 1.00 30.53 174 CYS A C 1
ATOM 1400 O O . CYS A 1 174 ? 4.734 2.056 -25.718 1.00 30.53 174 CYS A O 1
ATOM 1402 N N . PRO A 1 175 ? 6.236 3.694 -25.426 1.00 33.41 175 PRO A N 1
ATOM 1403 C CA . PRO A 1 175 ? 7.031 3.255 -26.559 1.00 33.41 175 PRO A CA 1
ATOM 1404 C C . PRO A 1 175 ? 7.705 1.917 -26.236 1.00 33.41 175 PRO A C 1
ATOM 1406 O O . PRO A 1 175 ? 8.691 1.847 -25.504 1.00 33.41 175 PRO A O 1
ATOM 1409 N N . ALA A 1 176 ? 7.167 0.848 -26.816 1.00 33.59 176 ALA A N 1
ATOM 1410 C CA . ALA A 1 176 ? 7.858 -0.414 -26.990 1.00 33.59 176 ALA A CA 1
ATOM 1411 C C . ALA A 1 176 ? 8.627 -0.388 -28.325 1.00 33.59 176 ALA A C 1
ATOM 1413 O O . ALA A 1 176 ? 8.037 -0.178 -29.383 1.00 33.59 176 ALA A O 1
ATOM 1414 N N . ASN A 1 177 ? 9.918 -0.723 -28.245 1.00 33.69 177 ASN A N 1
ATOM 1415 C CA . ASN A 1 177 ? 10.761 -1.317 -29.295 1.00 33.69 177 ASN A CA 1
ATOM 1416 C C . ASN A 1 177 ? 11.532 -0.385 -30.253 1.00 33.69 177 ASN A C 1
ATOM 1418 O O . ASN A 1 177 ? 10.975 0.225 -31.158 1.00 33.69 177 ASN A O 1
ATOM 1422 N N . ALA A 1 178 ? 12.860 -0.471 -30.151 1.00 32.19 178 ALA A N 1
ATOM 1423 C CA . ALA A 1 178 ? 13.794 -0.731 -31.257 1.00 32.19 178 ALA A CA 1
ATOM 1424 C C . ALA A 1 178 ? 15.046 -1.343 -30.589 1.00 32.19 178 ALA A C 1
ATOM 1426 O O . ALA A 1 178 ? 15.674 -0.680 -29.771 1.00 32.19 178 ALA A O 1
ATOM 1427 N N . ILE A 1 179 ? 15.267 -2.663 -30.579 1.00 35.06 179 ILE A N 1
ATOM 1428 C CA . ILE A 1 179 ? 15.803 -3.519 -31.657 1.00 35.06 179 ILE A CA 1
ATOM 1429 C C . ILE A 1 179 ? 16.946 -2.838 -32.425 1.00 35.06 179 ILE A C 1
ATOM 1431 O O . ILE A 1 179 ? 16.734 -1.811 -33.065 1.00 35.06 179 ILE A O 1
ATOM 1435 N N . ASP A 1 180 ? 18.120 -3.469 -32.315 1.00 33.84 180 ASP A N 1
ATOM 1436 C CA . ASP A 1 180 ? 19.383 -3.248 -33.030 1.00 33.84 180 ASP A CA 1
ATOM 1437 C C . ASP A 1 180 ? 19.229 -2.847 -34.501 1.00 33.84 180 ASP A C 1
ATOM 1439 O O . ASP A 1 180 ? 18.291 -3.292 -35.161 1.00 33.84 180 ASP A O 1
ATOM 1443 N N . LEU A 1 181 ? 20.235 -2.135 -35.027 1.00 36.78 181 LEU A N 1
ATOM 1444 C CA . LEU A 1 181 ? 20.907 -2.480 -36.287 1.00 36.78 181 LEU A CA 1
ATOM 1445 C C . LEU A 1 181 ? 22.236 -1.702 -36.439 1.00 36.78 181 LEU A C 1
ATOM 1447 O O . LEU A 1 181 ? 22.245 -0.472 -36.384 1.00 36.78 181 LEU A O 1
ATOM 1451 N N . ASP A 1 182 ? 23.280 -2.499 -36.694 1.00 37.12 182 ASP A N 1
ATOM 1452 C CA . ASP A 1 182 ? 24.655 -2.247 -37.180 1.00 37.12 182 ASP A CA 1
ATOM 1453 C C . ASP A 1 182 ? 25.743 -1.681 -36.243 1.00 37.12 182 ASP A C 1
ATOM 1455 O O . ASP A 1 182 ? 25.739 -0.479 -35.894 1.00 37.12 182 ASP A O 1
#

Radius of gyration: 21.89 Å; Cα contacts (8 Å, |Δi|>4): 301; chains: 1; bounding box: 49×54×69 Å

Foldseek 3Di:
DDDDQPPVPDLADQCCVQADPPADPVQWDFDDDSNHTDWIKRFQAQWKKWKFFPVQWPDDDDPQFDDRMKMAIDDDDRGDIDTCCVQQVWDRDNRFIWGQWRAQFIWTQGNVVRDIDGDCHRGVRHRIITTTRHIYRHHPCPDPVVPVVVVPPPPDDDDDDDDDDDDDDDDDDPDDDDDDDD

Secondary structure (DSSP, 8-state):
------GGG-SB--GGGGB-TTS-GGGEEEEEETTEEEEEEE-S-SEEEEEEEGGGBSPPPPTTB--SEEEEE--S-TT--EEHHHHHT-EEETBEEEE---TT-EEEEETTTTEEEEESTTTTTTT--EE--EEEEE---TTTHHHHTTSS------S-----------------------